Protein AF-A0A819YHS3-F1 (afdb_monomer_lite)

Foldseek 3Di:
DDPDDDDDDPPDPDDAPPVNDDPDFDWDQDDPPQQFIKTWDDPDNVVPDIDIDTDGSDGAPDKDWDPPQPPPDIWIKGWHDDDPPPDHDPDTDIDTGDPCVVVVVPPDLQAWAWDDDPLAIEIAHAALQSHPAKDKFFADDDPQDTDIDIRHHPPGDDDDDDDDDDDRRGGPPHDPVSSPRDWDWDQDQDCLDVDGSPPFPKTKTFHYWYAYSPPRHTDDGDIDMDGDVPDDPWDDFQDSDFQDDPPDTDHRVPHDPVQADDDDADPPGDDDDQFDADPVRDFDADPVRDGTRNGRPPDPDD

Radius of gyration: 29.91 Å; chains: 1; bounding box: 83×36×92 Å

InterPro domains:
  IPR040887 Aldos-2-ulose dehydratase/isomerase (AUDH), Cupin domain [PF18637] (165-244)

Structure (mmCIF, N/CA/C/O backbone):
data_AF-A0A819YHS3-F1
#
_entry.id   AF-A0A819YHS3-F1
#
loop_
_atom_site.group_PDB
_atom_site.id
_atom_site.type_symbol
_atom_site.label_atom_id
_atom_site.label_alt_id
_atom_site.label_comp_id
_atom_site.label_asym_id
_atom_site.label_entity_id
_atom_site.label_seq_id
_atom_site.pdbx_PDB_ins_code
_atom_site.Cartn_x
_atom_site.Cartn_y
_atom_site.Cartn_z
_atom_site.occupancy
_atom_site.B_iso_or_equiv
_atom_site.auth_seq_id
_atom_site.auth_comp_id
_atom_site.auth_asym_id
_atom_site.auth_atom_id
_atom_site.pdbx_PDB_model_num
ATOM 1 N N . MET A 1 1 ? -15.894 -16.383 59.934 1.00 38.06 1 MET A N 1
ATOM 2 C CA . MET A 1 1 ? -16.558 -15.264 59.236 1.00 38.06 1 MET A CA 1
ATOM 3 C C . MET A 1 1 ? -17.030 -15.787 57.895 1.00 38.06 1 MET A C 1
ATOM 5 O O . MET A 1 1 ? -16.205 -16.263 57.129 1.00 38.06 1 MET A O 1
ATOM 9 N N . VAL A 1 2 ? -18.343 -15.828 57.679 1.00 34.22 2 VAL A N 1
ATOM 10 C CA . VAL A 1 2 ? -18.941 -16.282 56.416 1.00 34.22 2 VAL A CA 1
ATOM 11 C C . VAL A 1 2 ? -18.731 -15.165 55.397 1.00 34.22 2 VAL A C 1
ATOM 13 O O . VAL A 1 2 ? -19.184 -14.048 55.626 1.00 34.22 2 VAL A O 1
ATOM 16 N N . ASN A 1 3 ? -17.996 -15.445 54.320 1.00 33.84 3 ASN A N 1
ATOM 17 C CA . ASN A 1 3 ? -17.813 -14.514 53.209 1.00 33.84 3 ASN A CA 1
ATOM 18 C C . ASN A 1 3 ? -19.155 -14.405 52.473 1.00 33.84 3 ASN A C 1
ATOM 20 O O . ASN A 1 3 ? -19.517 -15.286 51.697 1.00 33.84 3 ASN A O 1
ATOM 24 N N . THR A 1 4 ? -19.933 -13.368 52.766 1.00 36.03 4 THR A N 1
ATOM 25 C CA . THR A 1 4 ? -21.151 -13.058 52.017 1.00 36.03 4 THR A CA 1
ATOM 26 C C . THR A 1 4 ? -20.749 -12.360 50.724 1.00 36.03 4 THR A C 1
ATOM 28 O O . THR A 1 4 ? -20.516 -11.154 50.711 1.00 36.03 4 THR A O 1
ATOM 31 N N . SER A 1 5 ? -20.634 -13.112 49.633 1.00 35.94 5 SER A N 1
ATOM 32 C CA . SER A 1 5 ? -20.563 -12.551 48.286 1.00 35.94 5 SER A CA 1
ATOM 33 C C . SER A 1 5 ? -21.899 -11.871 47.962 1.00 35.94 5 SER A C 1
ATOM 35 O O . SER A 1 5 ? -22.944 -12.516 47.895 1.00 35.94 5 SER A O 1
ATOM 37 N N . ALA A 1 6 ? -21.883 -10.547 47.796 1.00 40.88 6 ALA A N 1
ATOM 38 C CA . ALA A 1 6 ? -23.037 -9.794 47.319 1.00 40.88 6 ALA A CA 1
ATOM 39 C C . ALA A 1 6 ? -23.108 -9.890 45.786 1.00 40.88 6 ALA A C 1
ATOM 41 O O . ALA A 1 6 ? -22.139 -9.590 45.088 1.00 40.88 6 ALA A O 1
ATOM 42 N N . ARG A 1 7 ? -24.256 -10.331 45.259 1.00 44.03 7 ARG A N 1
ATOM 43 C CA . ARG A 1 7 ? -24.513 -10.461 43.818 1.00 44.03 7 ARG A CA 1
ATOM 44 C C . ARG A 1 7 ? -25.333 -9.269 43.336 1.00 44.03 7 ARG A C 1
ATOM 46 O O . ARG A 1 7 ? -26.470 -9.094 43.764 1.00 44.03 7 ARG A O 1
ATOM 53 N N . TYR A 1 8 ? -24.791 -8.512 42.388 1.00 44.44 8 TYR A N 1
ATOM 54 C CA . TYR A 1 8 ? -25.516 -7.456 41.682 1.00 44.44 8 TYR A CA 1
ATOM 55 C C . TYR A 1 8 ? -25.788 -7.924 40.250 1.00 44.44 8 TYR A C 1
ATOM 57 O O . TYR A 1 8 ? -24.877 -7.996 39.431 1.00 44.44 8 TYR A O 1
ATOM 65 N N . ILE A 1 9 ? -27.037 -8.300 39.959 1.00 44.41 9 ILE A N 1
ATOM 66 C CA . ILE A 1 9 ? -27.473 -8.627 38.596 1.00 44.41 9 ILE A CA 1
ATOM 67 C C . ILE A 1 9 ? -27.926 -7.321 37.945 1.00 44.41 9 ILE A C 1
ATOM 69 O O . ILE A 1 9 ? -29.009 -6.818 38.235 1.00 44.41 9 ILE A O 1
ATOM 73 N N . LEU A 1 10 ? -27.088 -6.766 37.075 1.00 48.94 10 LEU A N 1
ATOM 74 C CA . LEU A 1 10 ? -27.569 -5.899 36.004 1.00 48.94 10 LEU A CA 1
ATOM 75 C C . LEU A 1 10 ? -28.198 -6.839 34.975 1.00 48.94 10 LEU A C 1
ATOM 77 O O . LEU A 1 10 ? -27.596 -7.854 34.656 1.00 48.94 10 LEU A O 1
ATOM 81 N N . ASP A 1 11 ? -29.422 -6.577 34.537 1.00 37.66 11 ASP A N 1
ATOM 82 C CA . ASP A 1 11 ? -30.151 -7.455 33.619 1.00 37.66 11 ASP A CA 1
ATOM 83 C C . ASP A 1 11 ? -29.335 -7.645 32.319 1.00 37.66 11 ASP A C 1
ATOM 85 O O . ASP A 1 11 ? -29.184 -6.709 31.530 1.00 37.66 11 ASP A O 1
ATOM 89 N N . VAL A 1 12 ? -28.719 -8.820 32.133 1.00 39.94 12 VAL A N 1
ATOM 90 C CA . VAL A 1 12 ? -27.925 -9.156 30.940 1.00 39.94 12 VAL A CA 1
ATOM 91 C C . VAL A 1 12 ? -28.530 -10.389 30.283 1.00 39.94 12 VAL A C 1
ATOM 93 O O . VAL A 1 12 ? -28.589 -11.464 30.876 1.00 39.94 12 VAL A O 1
ATOM 96 N N . TYR A 1 13 ? -28.937 -10.244 29.024 1.00 39.97 13 TYR A N 1
ATOM 97 C CA . TYR A 1 13 ? -29.419 -11.334 28.173 1.00 39.97 13 TYR A CA 1
ATOM 98 C C . TYR A 1 13 ? -28.252 -12.201 27.649 1.00 39.97 13 TYR A C 1
ATOM 100 O O . TYR A 1 13 ? -28.024 -12.290 26.443 1.00 39.97 13 TYR A O 1
ATOM 108 N N . GLY A 1 14 ? -27.501 -12.837 28.552 1.00 44.16 14 GLY A N 1
ATOM 109 C CA . GLY A 1 14 ? -26.462 -13.827 28.245 1.00 44.16 14 GLY A CA 1
ATOM 110 C C . GLY A 1 14 ? -26.208 -14.747 29.441 1.00 44.16 14 GLY A C 1
ATOM 111 O O . GLY A 1 14 ? -26.385 -14.322 30.578 1.00 44.16 14 GLY A O 1
ATOM 112 N N . TYR A 1 15 ? -25.833 -16.008 29.197 1.00 41.59 15 TYR A N 1
ATOM 113 C CA . TYR A 1 15 ? -25.618 -16.999 30.260 1.00 41.59 15 TYR A CA 1
ATOM 114 C C . TYR A 1 15 ? -24.208 -16.866 30.865 1.00 41.59 15 TYR A C 1
ATOM 116 O O . TYR A 1 15 ? -23.238 -17.208 30.186 1.00 41.59 15 TYR A O 1
ATOM 124 N N . PRO A 1 16 ? -24.065 -16.388 32.116 1.00 50.88 16 PRO A N 1
ATOM 125 C CA . PRO A 1 16 ? -22.803 -16.486 32.843 1.00 50.88 16 PRO A CA 1
ATOM 126 C C . PRO A 1 16 ? -22.505 -17.949 33.216 1.00 50.88 16 PRO A C 1
ATOM 128 O O . PRO A 1 16 ? -23.400 -18.797 33.175 1.00 50.88 16 PRO A O 1
ATOM 131 N N . ASN A 1 17 ? -21.260 -18.250 33.605 1.00 55.62 17 ASN A N 1
ATOM 132 C CA . ASN A 1 17 ? -20.942 -19.559 34.181 1.00 55.62 17 ASN A CA 1
ATOM 133 C C . ASN A 1 17 ? -21.681 -19.769 35.521 1.00 55.62 17 ASN A C 1
ATOM 135 O O . ASN A 1 17 ? -22.311 -18.860 36.066 1.00 55.62 17 ASN A O 1
ATOM 139 N N . GLU A 1 18 ? -21.580 -20.977 36.068 1.00 41.50 18 GLU A N 1
ATOM 140 C CA . GLU A 1 18 ? -22.196 -21.371 37.343 1.00 41.50 18 GLU A CA 1
ATOM 141 C C . GLU A 1 18 ? -21.769 -20.519 38.554 1.00 41.50 18 GLU A C 1
ATOM 143 O O . GLU A 1 18 ? -22.490 -20.469 39.550 1.00 41.50 18 GLU A O 1
ATOM 148 N N . ASN A 1 19 ? -20.672 -19.764 38.429 1.00 42.75 19 ASN A N 1
ATOM 149 C CA . ASN A 1 19 ? -20.165 -18.836 39.440 1.00 42.75 19 ASN A CA 1
ATOM 150 C C . ASN A 1 19 ? -20.478 -17.358 39.136 1.00 42.75 19 ASN A C 1
ATOM 152 O O . ASN A 1 19 ? -20.114 -16.482 39.918 1.00 42.75 19 ASN A O 1
ATOM 156 N N . GLY A 1 20 ? -21.161 -17.041 38.030 1.00 42.97 20 GLY A N 1
ATOM 157 C CA . GLY A 1 20 ? -21.429 -15.654 37.641 1.00 42.97 20 GLY A CA 1
ATOM 158 C C . GLY A 1 20 ? -20.212 -14.899 37.087 1.00 42.97 20 GLY A C 1
ATOM 159 O O . GLY A 1 20 ? -20.271 -13.679 36.956 1.00 42.97 20 GLY A O 1
ATOM 160 N N . GLU A 1 21 ? -19.109 -15.588 36.790 1.00 43.12 21 GLU A N 1
ATOM 161 C CA . GLU A 1 21 ? -17.817 -14.981 36.475 1.00 43.12 21 GLU A CA 1
ATOM 162 C C . GLU A 1 21 ? -17.604 -14.796 34.967 1.00 43.12 21 GLU A C 1
ATOM 164 O O . GLU A 1 21 ? -17.722 -15.717 34.157 1.00 43.12 21 GLU A O 1
ATOM 169 N N . GLY A 1 22 ? -17.215 -13.574 34.614 1.00 44.91 22 GLY A N 1
ATOM 170 C CA . GLY A 1 22 ? -16.608 -13.171 33.352 1.00 44.91 22 GLY A CA 1
ATOM 171 C C . GLY A 1 22 ? -15.842 -11.863 33.598 1.00 44.91 22 GLY A C 1
ATOM 172 O O . GLY A 1 22 ? -16.190 -11.132 34.526 1.00 44.91 22 GLY A O 1
ATOM 173 N N . PRO A 1 23 ? -14.800 -11.523 32.824 1.00 39.31 23 PRO A N 1
ATOM 174 C CA . PRO A 1 23 ? -13.903 -10.390 33.116 1.00 39.31 23 PRO A CA 1
ATOM 175 C C . PRO A 1 23 ? -14.530 -8.986 32.892 1.00 39.31 23 PRO A C 1
ATOM 177 O O . PRO A 1 23 ? -13.823 -8.030 32.585 1.00 39.31 23 PRO A O 1
ATOM 180 N N . ALA A 1 24 ? -15.857 -8.843 32.950 1.00 42.56 24 ALA A N 1
ATOM 181 C CA . ALA A 1 24 ? -16.609 -7.960 32.059 1.00 42.56 24 ALA A CA 1
ATOM 182 C C . ALA A 1 24 ? -16.898 -6.530 32.569 1.00 42.56 24 ALA A C 1
ATOM 184 O O . ALA A 1 24 ? -17.394 -6.302 33.672 1.00 42.56 24 ALA A O 1
ATOM 185 N N . HIS A 1 25 ? -16.680 -5.562 31.671 1.00 46.25 25 HIS A N 1
ATOM 186 C CA . HIS A 1 25 ? -17.479 -4.340 31.566 1.00 46.25 25 HIS A CA 1
ATOM 187 C C . HIS A 1 25 ? -18.851 -4.677 30.956 1.00 46.25 25 HIS A C 1
ATOM 189 O O . HIS A 1 25 ? -18.926 -5.553 30.095 1.00 46.25 25 HIS A O 1
ATOM 195 N N . TYR A 1 26 ? -19.914 -3.955 31.327 1.00 55.75 26 TYR A N 1
ATOM 196 C CA . TYR A 1 26 ? -21.269 -4.247 30.843 1.00 55.75 26 TYR A CA 1
ATOM 197 C C . TYR A 1 26 ? -21.846 -3.076 30.042 1.00 55.75 26 TYR A C 1
ATOM 199 O O . TYR A 1 26 ? -21.874 -1.931 30.504 1.00 55.75 26 TYR A O 1
ATOM 207 N N . ILE A 1 27 ? -22.323 -3.378 28.833 1.00 55.34 27 ILE A N 1
ATOM 208 C CA . ILE A 1 27 ? -23.169 -2.487 28.036 1.00 55.34 27 ILE A CA 1
ATOM 209 C C . ILE A 1 27 ? -24.602 -2.993 28.182 1.00 55.34 27 ILE A C 1
ATOM 211 O O . ILE A 1 27 ? -24.862 -4.174 27.958 1.00 55.34 27 ILE A O 1
ATOM 215 N N . VAL A 1 28 ? -25.517 -2.112 28.576 1.00 59.66 28 VAL A N 1
ATOM 216 C CA . VAL A 1 28 ? -26.901 -2.471 28.900 1.00 59.66 28 VAL A CA 1
ATOM 217 C C . VAL A 1 28 ? -27.857 -1.594 28.094 1.00 59.66 28 VAL A C 1
ATOM 219 O O . VAL A 1 28 ? -27.630 -0.388 27.937 1.00 59.66 28 VAL A O 1
ATOM 222 N N . CYS A 1 29 ? -28.930 -2.199 27.585 1.00 59.47 29 CYS A N 1
ATOM 223 C CA . CYS A 1 29 ? -30.041 -1.473 26.973 1.00 59.47 29 CYS A CA 1
ATOM 224 C C . CYS A 1 29 ? -30.789 -0.676 28.051 1.00 59.47 29 CYS A C 1
ATOM 226 O O . CYS A 1 29 ? -31.078 -1.194 29.131 1.00 59.47 29 CYS A O 1
ATOM 228 N N . GLY A 1 30 ? -31.113 0.585 27.775 1.00 53.72 30 GLY A N 1
ATOM 229 C CA . GLY A 1 30 ? -31.942 1.386 28.667 1.00 53.72 30 GLY A CA 1
ATOM 230 C C . GLY A 1 30 ? -33.346 0.781 28.830 1.00 53.72 30 GLY A C 1
ATOM 231 O O . GLY A 1 30 ? -33.906 0.249 27.868 1.00 53.72 30 GLY A O 1
ATOM 232 N N . PRO A 1 31 ? -33.948 0.838 30.033 1.00 50.31 31 PRO A N 1
ATOM 233 C CA . PRO A 1 31 ? -35.347 0.477 30.194 1.00 50.31 31 PRO A CA 1
ATOM 234 C C . PRO A 1 31 ? -36.236 1.526 29.518 1.00 50.31 31 PRO A C 1
ATOM 236 O O . PRO A 1 31 ? -35.962 2.726 29.593 1.00 50.31 31 PRO A O 1
ATOM 239 N N . SER A 1 32 ? -37.336 1.074 28.908 1.00 47.28 32 SER A N 1
ATOM 240 C CA . SER A 1 32 ? -38.399 1.953 28.400 1.00 47.28 32 SER A CA 1
ATOM 241 C C . SER A 1 32 ? -38.788 3.007 29.456 1.00 47.28 32 SER A C 1
ATOM 243 O O . SER A 1 32 ? -38.939 2.649 30.626 1.00 47.28 32 SER A O 1
ATOM 245 N N . PRO A 1 33 ? -38.949 4.293 29.084 1.00 52.81 33 PRO A N 1
ATOM 246 C CA . PRO A 1 33 ? -39.010 4.827 27.717 1.00 52.81 33 PRO A CA 1
ATOM 247 C C . PRO A 1 33 ? -37.642 5.083 27.059 1.00 52.81 33 PRO A C 1
ATOM 249 O O . PRO A 1 33 ? -37.596 5.499 25.901 1.00 52.81 33 PRO A O 1
ATOM 252 N N . ASN A 1 34 ? -36.537 4.834 27.762 1.00 58.84 34 ASN A N 1
ATOM 253 C CA . ASN A 1 34 ? -35.193 5.172 27.307 1.00 58.84 34 ASN A CA 1
ATOM 254 C C . ASN A 1 34 ? -34.677 4.077 26.373 1.00 58.84 34 ASN A C 1
ATOM 256 O O . ASN A 1 34 ? -34.214 3.035 26.821 1.00 58.84 34 ASN A O 1
ATOM 260 N N . LYS A 1 35 ? -34.747 4.320 25.064 1.00 69.25 35 LYS A N 1
ATOM 261 C CA . LYS A 1 35 ? -34.307 3.381 24.015 1.00 69.25 35 LYS A CA 1
ATOM 262 C C . LYS A 1 35 ? -32.777 3.325 23.866 1.00 69.25 35 LYS A C 1
ATOM 264 O O . LYS A 1 35 ? -32.280 2.695 22.948 1.00 69.25 35 LYS A O 1
ATOM 269 N N . ASP A 1 36 ? -32.062 3.980 24.767 1.00 80.56 36 ASP A N 1
ATOM 270 C CA . ASP A 1 36 ? -30.645 4.303 24.687 1.00 80.56 36 ASP A CA 1
ATOM 271 C C . ASP A 1 36 ? -29.726 3.117 24.996 1.00 80.56 36 ASP A C 1
ATOM 273 O O . ASP A 1 36 ? -30.135 2.112 25.586 1.00 80.56 36 ASP A O 1
ATOM 277 N N . VAL A 1 37 ? -28.436 3.292 24.710 1.00 84.25 37 VAL A N 1
ATOM 278 C CA . VAL A 1 37 ? -27.381 2.389 25.182 1.00 84.25 37 VAL A CA 1
ATOM 279 C C . VAL A 1 37 ? -26.590 3.054 26.298 1.00 84.25 37 VAL A C 1
ATOM 281 O O . VAL A 1 37 ? -26.100 4.178 26.144 1.00 84.25 37 VAL A O 1
ATOM 284 N N . TYR A 1 38 ? -26.409 2.336 27.406 1.00 82.94 38 TYR A N 1
ATOM 285 C CA . TYR A 1 38 ? -25.590 2.787 28.523 1.00 82.94 38 TYR A CA 1
ATOM 286 C C . TYR A 1 38 ? -24.402 1.859 28.765 1.00 82.94 38 TYR A C 1
ATOM 288 O O . TYR A 1 38 ? -24.531 0.636 28.804 1.00 82.94 38 TYR A O 1
ATOM 296 N N . PHE A 1 39 ? -23.240 2.466 28.979 1.00 80.81 39 PHE A N 1
ATOM 297 C CA . PHE A 1 39 ? -22.035 1.801 29.450 1.00 80.81 39 PHE A CA 1
ATOM 298 C C . PHE A 1 39 ? -21.946 1.940 30.968 1.00 80.81 39 PHE A C 1
ATOM 300 O O . PHE A 1 39 ? -22.026 3.056 31.490 1.00 80.81 39 PHE A O 1
ATOM 307 N N . TYR A 1 40 ? -21.768 0.820 31.667 1.00 79.38 40 TYR A N 1
ATOM 308 C CA . TYR A 1 40 ? -21.568 0.787 33.110 1.00 79.38 40 TYR A CA 1
ATOM 309 C C . TYR A 1 40 ? -20.153 0.315 33.431 1.00 79.38 40 TYR A C 1
ATOM 311 O O . TYR A 1 40 ? -19.704 -0.732 32.959 1.00 79.38 40 TYR A O 1
ATOM 319 N N . LYS A 1 41 ? -19.461 1.070 34.285 1.00 77.62 41 LYS A N 1
ATOM 320 C CA . LYS A 1 41 ? -18.150 0.699 34.821 1.00 77.62 41 LYS A CA 1
ATOM 321 C C . LYS A 1 41 ? -18.244 0.587 36.331 1.00 77.62 41 LYS A C 1
ATOM 323 O O . LYS A 1 41 ? -18.694 1.523 36.988 1.00 77.62 41 LYS A O 1
ATOM 328 N N . THR A 1 42 ? -17.797 -0.542 36.869 1.00 80.50 42 THR A N 1
ATOM 329 C CA . THR A 1 42 ? -17.625 -0.693 38.314 1.00 80.50 42 THR A CA 1
ATOM 330 C C . THR A 1 42 ? -16.521 0.248 38.792 1.00 80.50 42 THR A C 1
ATOM 332 O O . THR A 1 42 ? -15.397 0.207 38.289 1.00 80.50 42 THR A O 1
ATOM 335 N N . ASN A 1 43 ? -16.853 1.113 39.744 1.00 75.81 43 ASN A N 1
ATOM 336 C CA . ASN A 1 43 ? -15.879 1.928 40.464 1.00 75.81 43 ASN A CA 1
ATOM 337 C C . ASN A 1 43 ? -15.457 1.227 41.756 1.00 75.81 43 ASN A C 1
ATOM 339 O O . ASN A 1 43 ? -14.288 1.271 42.120 1.00 75.81 43 ASN A O 1
ATOM 343 N N . ASP A 1 44 ? -16.405 0.558 42.413 1.00 74.31 44 ASP A N 1
ATOM 344 C CA . ASP A 1 44 ? -16.176 -0.223 43.620 1.00 74.31 44 ASP A CA 1
ATOM 345 C C . ASP A 1 44 ? -17.141 -1.409 43.646 1.00 74.31 44 ASP A C 1
ATOM 347 O O . ASP A 1 44 ? -18.340 -1.256 43.886 1.00 74.31 44 ASP A O 1
ATOM 351 N N . LEU A 1 45 ? -16.608 -2.602 43.392 1.00 74.31 45 LEU A N 1
ATOM 352 C CA . LEU A 1 45 ? -17.411 -3.819 43.344 1.00 74.31 45 LEU A CA 1
ATOM 353 C C . LEU A 1 45 ? -17.883 -4.250 44.739 1.00 74.31 45 LEU A C 1
ATOM 355 O O . LEU A 1 45 ? -18.952 -4.840 44.864 1.00 74.31 45 LEU A O 1
ATOM 359 N N . THR A 1 46 ? -17.111 -3.936 45.784 1.00 76.06 46 THR A N 1
ATOM 360 C CA . THR A 1 46 ? -17.415 -4.342 47.164 1.00 76.06 46 THR A CA 1
ATOM 361 C C . THR A 1 46 ? -18.632 -3.609 47.718 1.00 76.06 46 THR A C 1
ATOM 363 O O . THR A 1 46 ? -19.421 -4.198 48.452 1.00 76.06 46 THR A O 1
ATOM 366 N N . HIS A 1 47 ? -18.830 -2.360 47.291 1.00 78.50 47 HIS A N 1
ATOM 367 C CA . HIS A 1 47 ? -19.976 -1.531 47.670 1.00 78.50 47 HIS A CA 1
ATOM 368 C C . HIS A 1 47 ? -21.038 -1.411 46.561 1.00 78.50 47 HIS A C 1
ATOM 370 O O . HIS A 1 47 ? -22.006 -0.668 46.718 1.00 78.50 47 HIS A O 1
ATOM 376 N N . GLY A 1 48 ? -20.868 -2.108 45.430 1.00 77.81 48 GLY A N 1
ATOM 377 C CA . GLY A 1 48 ? -21.804 -2.060 44.303 1.00 77.81 48 GLY A CA 1
ATOM 378 C C . GLY A 1 48 ? -21.901 -0.684 43.628 1.00 77.81 48 GLY A C 1
ATOM 379 O O . GLY A 1 48 ? -22.966 -0.317 43.130 1.00 77.81 48 GLY A O 1
ATOM 380 N N . LEU A 1 49 ? -20.819 0.102 43.619 1.00 76.88 49 LEU A N 1
ATOM 381 C CA . LEU A 1 49 ? -20.791 1.427 42.999 1.00 76.88 49 LEU A CA 1
ATOM 382 C C . LEU A 1 49 ? -20.415 1.335 41.521 1.00 76.88 49 LEU A C 1
ATOM 384 O O . LEU A 1 49 ? -19.309 0.919 41.162 1.00 76.88 49 LEU A O 1
ATOM 388 N N . PHE A 1 50 ? -21.310 1.824 40.666 1.00 82.44 50 PHE A N 1
ATOM 389 C CA . PHE A 1 50 ? -21.115 1.892 39.222 1.00 82.44 50 PHE A CA 1
ATOM 390 C C . PHE A 1 50 ? -21.230 3.329 38.726 1.00 82.44 50 PHE A C 1
ATOM 392 O O . PHE A 1 50 ? -22.154 4.057 39.085 1.00 82.44 50 PHE A O 1
ATOM 399 N N . ALA A 1 51 ? -20.320 3.716 37.839 1.00 78.69 51 ALA A N 1
ATOM 400 C CA . ALA A 1 51 ? -20.512 4.872 36.981 1.00 78.69 51 ALA A CA 1
ATOM 401 C C . ALA A 1 51 ? -21.236 4.448 35.697 1.00 78.69 51 ALA A C 1
ATOM 403 O O . ALA A 1 51 ? -21.046 3.337 35.197 1.00 78.69 51 ALA A O 1
ATOM 404 N N . LYS A 1 52 ? -22.075 5.344 35.175 1.00 81.75 52 LYS A N 1
ATOM 405 C CA . LYS A 1 52 ? -22.942 5.116 34.017 1.00 81.75 52 LYS A CA 1
ATOM 406 C C . LYS A 1 52 ? -22.755 6.247 33.013 1.00 81.75 52 LYS A C 1
ATOM 408 O O . LYS A 1 52 ? -22.868 7.414 33.381 1.00 81.75 52 LYS A O 1
ATOM 413 N N . TRP A 1 53 ? -22.562 5.902 31.744 1.00 81.62 53 TRP A N 1
ATOM 414 C CA . TRP A 1 53 ? -22.502 6.853 30.633 1.00 81.62 53 TRP A CA 1
ATOM 415 C C . TRP A 1 53 ? -23.480 6.445 29.546 1.00 81.62 53 TRP A C 1
ATOM 417 O O . TRP A 1 53 ? -23.584 5.265 29.219 1.00 81.62 53 TRP A O 1
ATOM 427 N N . LYS A 1 54 ? -24.189 7.415 28.970 1.00 83.31 54 LYS A N 1
ATOM 428 C CA . LYS A 1 54 ? -24.948 7.197 27.738 1.00 83.31 54 LYS A CA 1
ATOM 429 C C . LYS A 1 54 ? -23.965 7.160 26.569 1.00 83.31 54 LYS A C 1
ATOM 431 O O . LYS A 1 54 ? -23.162 8.080 26.439 1.00 83.31 54 LYS A O 1
ATOM 436 N N . VAL A 1 55 ? -24.002 6.102 25.764 1.00 83.44 55 VAL A N 1
ATOM 437 C CA . VAL A 1 55 ? -23.066 5.895 24.640 1.00 83.44 55 VAL A CA 1
ATOM 438 C C . VAL A 1 55 ? -23.755 5.822 23.279 1.00 83.44 55 VAL A C 1
ATOM 440 O O . VAL A 1 55 ? -23.075 5.847 22.259 1.00 83.44 55 VAL A O 1
ATOM 443 N N . SER A 1 56 ? -25.088 5.760 23.251 1.00 84.50 56 SER A N 1
ATOM 444 C CA . SER A 1 56 ? -25.887 5.937 22.038 1.00 84.50 56 SER A CA 1
ATOM 445 C C . SER A 1 56 ? -27.299 6.419 22.382 1.00 84.50 56 SER A C 1
ATOM 447 O O . SER A 1 56 ? -27.844 6.039 23.423 1.00 84.50 56 SER A O 1
ATOM 449 N N . ASP A 1 57 ? -27.869 7.249 21.507 1.00 84.19 57 ASP A N 1
ATOM 450 C CA . ASP A 1 57 ? -29.282 7.658 21.502 1.00 84.19 57 ASP A CA 1
ATOM 451 C C . ASP A 1 57 ? -30.168 6.704 20.668 1.00 84.19 57 ASP A C 1
ATOM 453 O O . ASP A 1 57 ? -31.393 6.835 20.662 1.00 84.19 57 ASP A O 1
ATOM 457 N N . ASP A 1 58 ? -29.567 5.748 19.950 1.00 80.19 58 ASP A N 1
ATOM 458 C CA . ASP A 1 58 ? -30.299 4.840 19.069 1.00 80.19 58 ASP A CA 1
ATOM 459 C C . ASP A 1 58 ? -30.974 3.703 19.831 1.00 80.19 58 ASP A C 1
ATOM 461 O O . ASP A 1 58 ? -30.424 3.148 20.783 1.00 80.19 58 ASP A O 1
ATOM 465 N N . ALA A 1 59 ? -32.133 3.284 19.314 1.00 79.19 59 ALA A N 1
ATOM 466 C CA . ALA A 1 59 ? -32.898 2.177 19.863 1.00 79.19 59 ALA A CA 1
ATOM 467 C C . ALA A 1 59 ? -32.111 0.858 19.866 1.00 79.19 59 ALA A C 1
ATOM 469 O O . ALA A 1 59 ? -31.765 0.332 18.807 1.00 79.19 59 ALA A O 1
ATOM 470 N N . ALA A 1 60 ? -31.921 0.273 21.051 1.00 84.25 60 ALA A N 1
ATOM 471 C CA . ALA A 1 60 ? -31.243 -1.009 21.218 1.00 84.25 60 ALA A CA 1
ATOM 472 C C . ALA A 1 60 ? -32.118 -2.045 21.945 1.00 84.25 60 ALA A C 1
ATOM 474 O O . ALA A 1 60 ? -32.409 -1.930 23.131 1.00 84.25 60 ALA A O 1
ATOM 475 N N . ALA A 1 61 ? -32.522 -3.093 21.225 1.00 81.62 61 ALA A N 1
ATOM 476 C CA . ALA A 1 61 ? -33.144 -4.295 21.784 1.00 81.62 61 ALA A CA 1
ATOM 477 C C . ALA A 1 61 ? -32.112 -5.315 22.257 1.00 81.62 61 ALA A C 1
ATOM 479 O O . ALA A 1 61 ? -32.287 -5.990 23.266 1.00 81.62 61 ALA A O 1
ATO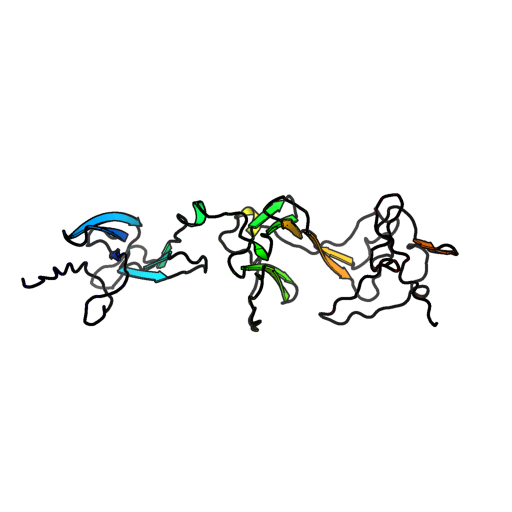M 480 N N . ARG A 1 62 ? -31.066 -5.474 21.446 1.00 80.81 62 ARG A N 1
ATOM 481 C CA . ARG A 1 62 ? -29.948 -6.380 21.669 1.00 80.81 62 ARG A CA 1
ATOM 482 C C . ARG A 1 62 ? -28.674 -5.666 21.278 1.00 80.81 62 ARG A C 1
ATOM 484 O O . ARG A 1 62 ? -28.685 -4.825 20.376 1.00 80.81 62 ARG A O 1
ATOM 491 N N . ILE A 1 63 ? -27.602 -6.046 21.954 1.00 83.50 63 ILE A N 1
ATOM 492 C CA . ILE A 1 63 ? -26.264 -5.522 21.740 1.00 83.50 63 ILE A CA 1
ATOM 493 C C . ILE A 1 63 ? -25.349 -6.712 21.478 1.00 83.50 63 ILE A C 1
ATOM 495 O O . ILE A 1 63 ? -25.376 -7.688 22.224 1.00 83.50 63 ILE A O 1
ATOM 499 N N . ALA A 1 64 ? -24.557 -6.631 20.416 1.00 83.94 64 ALA A N 1
ATOM 500 C CA . ALA A 1 64 ? -23.443 -7.533 20.167 1.00 83.94 64 ALA A CA 1
ATOM 501 C C . ALA A 1 64 ? -22.142 -6.755 20.360 1.00 83.94 64 ALA A C 1
ATOM 503 O O . ALA A 1 64 ? -22.033 -5.616 19.912 1.00 83.94 64 ALA A O 1
ATOM 504 N N . ILE A 1 65 ? -21.164 -7.356 21.029 1.00 84.62 65 ILE A N 1
ATOM 505 C CA . ILE A 1 65 ? -19.856 -6.747 21.272 1.00 84.62 65 ILE A CA 1
ATOM 506 C C . ILE A 1 65 ? -18.818 -7.614 20.574 1.00 84.62 65 ILE A C 1
ATOM 508 O O . ILE A 1 65 ? -18.759 -8.818 20.818 1.00 84.62 65 ILE A O 1
ATOM 512 N N . ALA A 1 66 ? -18.023 -7.004 19.703 1.00 78.75 66 ALA A N 1
ATOM 513 C CA . ALA A 1 66 ? -16.948 -7.665 18.980 1.00 78.75 66 ALA A CA 1
ATOM 514 C C . ALA A 1 66 ? -15.939 -6.628 18.475 1.00 78.75 66 ALA A C 1
ATOM 516 O O . ALA A 1 66 ? -16.200 -5.423 18.473 1.00 78.75 66 ALA A O 1
ATOM 517 N N . ASP A 1 67 ? -14.792 -7.111 18.022 1.00 76.62 67 ASP A N 1
ATOM 518 C CA . ASP A 1 67 ? -13.901 -6.343 17.161 1.00 76.62 67 ASP A CA 1
ATOM 519 C C . ASP A 1 67 ? -14.411 -6.465 15.713 1.00 76.62 67 ASP A C 1
ATOM 521 O O . ASP A 1 67 ? -14.144 -7.452 15.027 1.00 76.62 67 ASP A O 1
ATOM 525 N N . PHE A 1 68 ? -15.261 -5.521 15.296 1.00 78.69 68 PHE A N 1
ATOM 526 C CA . PHE A 1 68 ? -15.949 -5.568 13.999 1.00 78.69 68 PHE A CA 1
ATOM 527 C C . PHE A 1 68 ? -15.076 -5.104 12.824 1.00 78.69 68 PHE A C 1
ATOM 529 O O . PHE A 1 68 ? -15.442 -5.355 11.676 1.00 78.69 68 PHE A O 1
ATOM 536 N N . ASP A 1 69 ? -13.960 -4.420 13.081 1.00 73.44 69 ASP A N 1
ATOM 537 C CA . ASP A 1 69 ? -13.055 -3.882 12.058 1.00 73.44 69 ASP A CA 1
ATOM 538 C C . ASP A 1 69 ? -11.581 -4.273 12.244 1.00 73.44 69 ASP A C 1
ATOM 540 O O . ASP A 1 69 ? -10.709 -3.740 11.555 1.00 73.44 69 ASP A O 1
ATOM 544 N N . TYR A 1 70 ? -11.322 -5.275 13.089 1.00 64.69 70 TYR A N 1
ATOM 545 C CA . TYR A 1 70 ? -10.016 -5.896 13.325 1.00 64.69 70 TYR A CA 1
ATOM 546 C C . TYR A 1 70 ? -8.953 -4.923 13.856 1.00 64.69 70 TYR A C 1
ATOM 548 O O . TYR A 1 70 ? -7.755 -5.078 13.588 1.00 64.69 70 TYR A O 1
ATOM 556 N N . ASP A 1 71 ? -9.376 -3.906 14.608 1.00 63.72 71 ASP A N 1
ATOM 557 C CA . ASP A 1 71 ? -8.485 -2.907 15.200 1.00 63.72 71 ASP A CA 1
ATOM 558 C C . ASP A 1 71 ? -8.023 -3.281 16.624 1.00 63.72 71 ASP A C 1
ATOM 560 O O . ASP A 1 71 ? -7.273 -2.533 17.256 1.00 63.72 71 ASP A O 1
ATOM 564 N N . ASN A 1 72 ? -8.384 -4.480 17.101 1.00 64.12 72 ASN A N 1
ATOM 565 C CA . ASN A 1 72 ? -8.201 -4.983 18.464 1.00 64.12 72 ASN A CA 1
ATOM 566 C C . ASN A 1 72 ? -8.908 -4.138 19.541 1.00 64.12 72 ASN A C 1
ATOM 568 O O . ASN A 1 72 ? -8.550 -4.220 20.722 1.00 64.12 72 ASN A O 1
ATOM 572 N N . VAL A 1 73 ? -9.909 -3.336 19.175 1.00 74.00 73 VAL A N 1
ATOM 573 C CA . VAL A 1 73 ? -10.716 -2.543 20.102 1.00 74.00 73 VAL A CA 1
ATOM 574 C C . VAL A 1 73 ? -12.166 -3.010 20.024 1.00 74.00 73 VAL A C 1
ATOM 576 O O . VAL A 1 73 ? -12.792 -3.058 18.971 1.00 74.00 73 VAL A O 1
ATOM 579 N N . LEU A 1 74 ? -12.744 -3.344 21.181 1.00 79.94 74 LEU A N 1
ATOM 580 C CA . LEU A 1 74 ? -14.142 -3.764 21.227 1.00 79.94 74 LEU A CA 1
ATOM 581 C C . LEU A 1 74 ? -15.054 -2.604 20.819 1.00 79.94 74 LEU A C 1
ATOM 583 O O . LEU A 1 74 ? -15.074 -1.545 21.457 1.00 79.94 74 LEU A O 1
ATOM 587 N N . SER A 1 75 ? -15.830 -2.868 19.777 1.00 84.56 75 SER A N 1
ATOM 588 C CA . SER A 1 75 ? -16.930 -2.058 19.276 1.00 84.56 75 SER A CA 1
ATOM 589 C C . SER A 1 75 ? -18.255 -2.732 19.649 1.00 84.56 75 SER A C 1
ATOM 591 O O . SER A 1 75 ? -18.280 -3.882 20.100 1.00 84.56 75 SER A O 1
ATOM 593 N N . PHE A 1 76 ? -19.376 -2.028 19.493 1.00 88.88 76 PHE A N 1
ATOM 594 C CA . PHE A 1 76 ? -20.690 -2.621 19.750 1.00 88.88 76 PHE A CA 1
ATOM 595 C C . PHE A 1 76 ? -21.647 -2.391 18.588 1.00 88.88 76 PHE A C 1
ATOM 597 O O . PHE A 1 76 ? -21.618 -1.351 17.941 1.00 88.88 76 PHE A O 1
ATOM 604 N N . ALA A 1 77 ? -22.505 -3.369 18.330 1.00 87.00 77 ALA A N 1
ATOM 605 C CA . ALA A 1 77 ? -23.576 -3.295 17.354 1.00 87.00 77 ALA A CA 1
ATOM 606 C C . ALA A 1 77 ? -24.923 -3.424 18.059 1.00 87.00 77 ALA A C 1
ATOM 608 O O . ALA A 1 77 ? -25.041 -4.153 19.045 1.00 87.00 77 ALA A O 1
ATOM 609 N N . THR A 1 78 ? -25.939 -2.737 17.555 1.00 87.56 78 THR A N 1
ATOM 610 C CA . THR A 1 78 ? -27.296 -2.776 18.097 1.00 87.56 78 THR A CA 1
ATOM 611 C C . THR A 1 78 ? -28.302 -3.129 17.015 1.00 87.56 78 THR A C 1
ATOM 613 O O . THR A 1 78 ? -28.071 -2.920 15.825 1.00 87.56 78 THR A O 1
ATOM 616 N N . ILE A 1 79 ? -29.444 -3.656 17.441 1.00 83.56 79 ILE A N 1
ATOM 617 C CA . ILE A 1 79 ? -30.636 -3.786 16.604 1.00 83.56 79 ILE A CA 1
ATOM 618 C C . ILE A 1 79 ? -31.817 -3.138 17.313 1.00 83.56 79 ILE A C 1
ATOM 620 O O . ILE A 1 79 ? -32.035 -3.365 18.504 1.00 83.56 79 ILE A O 1
ATOM 624 N N . SER A 1 80 ? -32.594 -2.348 16.579 1.00 83.81 80 SER A N 1
ATOM 625 C CA . SER A 1 80 ? -33.824 -1.735 17.077 1.00 83.81 80 SER A CA 1
ATOM 626 C C . SER A 1 80 ? -34.869 -2.780 17.482 1.00 83.81 80 SER A C 1
ATOM 628 O O . SER A 1 80 ? -35.071 -3.778 16.792 1.00 83.81 80 SER A O 1
ATOM 630 N N . TYR A 1 81 ? -35.618 -2.518 18.556 1.00 81.94 81 TYR A N 1
ATOM 631 C CA . TYR A 1 81 ? -36.753 -3.365 18.933 1.00 81.94 81 TYR A CA 1
ATOM 632 C C . TYR A 1 81 ? -37.973 -3.045 18.061 1.00 81.94 81 TYR A C 1
ATOM 634 O O . TYR A 1 81 ? -38.471 -1.918 18.078 1.00 81.94 81 TYR A O 1
ATOM 642 N N . SER A 1 82 ? -38.463 -4.011 17.284 1.00 83.62 82 SER A N 1
ATOM 643 C CA . SER A 1 82 ? -39.681 -3.835 16.488 1.00 83.62 82 SER A CA 1
ATOM 644 C C . SER A 1 82 ? -40.420 -5.159 16.313 1.00 83.62 82 SER A C 1
ATOM 646 O O . SER A 1 82 ? -40.115 -5.952 15.427 1.00 83.62 82 SER A O 1
ATOM 648 N N . VAL A 1 83 ? -41.388 -5.404 17.193 1.00 81.69 83 VAL A N 1
ATOM 649 C CA . VAL A 1 83 ? -42.221 -6.605 17.232 1.00 81.69 83 VAL A CA 1
ATOM 650 C C . VAL A 1 83 ? -43.688 -6.212 17.001 1.00 81.69 83 VAL A C 1
ATOM 652 O O . VAL A 1 83 ? -44.282 -5.507 17.828 1.00 81.69 83 VAL A O 1
ATOM 655 N N . PRO A 1 84 ? -44.300 -6.652 15.884 1.00 81.94 84 PRO A N 1
ATOM 656 C CA . PRO A 1 84 ? -45.731 -6.510 15.631 1.00 81.94 84 PRO A CA 1
ATOM 657 C C . PRO A 1 84 ? -46.604 -6.909 16.824 1.00 81.94 84 PRO A C 1
ATOM 659 O O . PRO A 1 84 ? -46.423 -7.980 17.388 1.00 81.94 84 PRO A O 1
ATOM 662 N N . GLY A 1 85 ? -47.572 -6.063 17.187 1.00 79.88 85 GLY A N 1
ATOM 663 C CA . GLY A 1 85 ? -48.521 -6.359 18.267 1.00 79.88 85 GLY A CA 1
ATOM 664 C C . GLY A 1 85 ? -48.001 -6.101 19.684 1.00 79.88 85 GLY A C 1
ATOM 665 O O . GLY A 1 85 ? -48.767 -6.261 20.626 1.00 79.88 85 GLY A O 1
ATOM 666 N N . TYR A 1 86 ? -46.748 -5.663 19.844 1.00 81.00 86 TYR A N 1
ATOM 667 C CA . TYR A 1 86 ? -46.193 -5.296 21.148 1.00 81.00 86 TYR A CA 1
ATOM 668 C C . TYR A 1 86 ? -45.588 -3.887 21.133 1.00 81.00 86 TYR A C 1
ATOM 670 O O . TYR A 1 86 ? -46.165 -2.955 21.684 1.00 81.00 86 TYR A O 1
ATOM 678 N N . TYR A 1 87 ? -44.471 -3.692 20.431 1.00 79.25 87 TYR A N 1
ATOM 679 C CA . TYR A 1 87 ? -43.855 -2.379 20.244 1.00 79.25 87 TYR A CA 1
ATOM 680 C C . TYR A 1 87 ? -43.145 -2.334 18.897 1.00 79.25 87 TYR A C 1
ATOM 682 O O . TYR A 1 87 ? -42.394 -3.248 18.563 1.00 79.25 87 TYR A O 1
ATOM 690 N N . ARG A 1 88 ? -43.324 -1.250 18.140 1.00 80.81 88 ARG A N 1
ATOM 691 C CA . ARG A 1 88 ? -42.644 -1.039 16.858 1.00 80.81 88 ARG A CA 1
ATOM 692 C C . ARG A 1 88 ? -41.788 0.218 16.921 1.00 80.81 88 ARG A C 1
ATOM 694 O O . ARG A 1 88 ? -42.312 1.308 17.139 1.00 80.81 88 ARG A O 1
ATOM 701 N N . SER A 1 89 ? -40.482 0.075 16.693 1.00 82.31 89 SER A N 1
ATOM 702 C CA . SER A 1 89 ? -39.645 1.231 16.363 1.00 82.31 89 SER A CA 1
ATOM 703 C C . SER A 1 89 ? -40.134 1.843 15.050 1.00 82.31 89 SER A C 1
ATOM 705 O O . SER A 1 89 ? -40.455 1.104 14.119 1.00 82.31 89 SER A O 1
ATOM 707 N N . ALA A 1 90 ? -40.187 3.176 14.977 1.00 83.00 90 ALA A N 1
ATOM 708 C CA . ALA A 1 90 ? -40.642 3.887 13.783 1.00 83.00 90 ALA A CA 1
ATOM 709 C C . ALA A 1 90 ? -39.756 3.577 12.564 1.00 83.00 90 ALA A C 1
ATOM 711 O O . ALA A 1 90 ? -40.275 3.349 11.479 1.00 83.00 90 ALA A O 1
ATOM 712 N N . ASN A 1 91 ? -38.439 3.489 12.783 1.00 85.44 91 ASN A N 1
ATOM 713 C CA . ASN A 1 91 ? -37.432 3.169 11.775 1.00 85.44 91 ASN A CA 1
ATOM 714 C C . ASN A 1 91 ? -36.495 2.090 12.345 1.00 85.44 91 ASN A C 1
ATOM 716 O O . ASN A 1 91 ? -35.518 2.432 13.010 1.00 85.44 91 ASN A O 1
ATOM 720 N N . PRO A 1 92 ? -36.808 0.790 12.202 1.00 84.56 92 PRO A N 1
ATOM 721 C CA . PRO A 1 92 ? -35.959 -0.265 12.741 1.00 84.56 92 PRO A CA 1
ATOM 722 C C . PRO A 1 92 ? -34.642 -0.365 11.961 1.00 84.56 92 PRO A C 1
ATOM 724 O O . PRO A 1 92 ? -34.649 -0.611 10.758 1.00 84.56 92 PRO A O 1
ATOM 727 N N . THR A 1 93 ? -33.519 -0.212 12.659 1.00 89.25 93 THR A N 1
ATOM 728 C CA . THR A 1 93 ? -32.166 -0.280 12.087 1.00 89.25 93 THR A CA 1
ATOM 729 C C . THR A 1 93 ? -31.291 -1.317 12.792 1.00 89.25 93 THR A C 1
ATOM 731 O O . THR A 1 93 ? -31.580 -1.741 13.918 1.00 89.25 93 THR A O 1
ATOM 734 N N . ILE A 1 94 ? -30.207 -1.706 12.116 1.00 87.44 94 ILE A N 1
ATOM 735 C CA . ILE A 1 94 ? -29.036 -2.359 12.707 1.00 87.44 94 ILE A CA 1
ATOM 736 C C . ILE A 1 94 ? -27.887 -1.362 12.590 1.00 87.44 94 ILE A C 1
ATOM 738 O O . ILE A 1 94 ? -27.592 -0.911 11.485 1.00 87.44 94 ILE A O 1
ATOM 742 N N . ASN A 1 95 ? -27.255 -1.027 13.711 1.00 86.44 95 ASN A N 1
ATOM 743 C CA . ASN A 1 95 ? -26.198 -0.020 13.775 1.00 86.44 95 ASN A CA 1
ATOM 744 C C . ASN A 1 95 ? -24.917 -0.640 14.341 1.00 86.44 95 ASN A C 1
ATOM 746 O O . ASN A 1 95 ? -24.988 -1.501 15.215 1.00 86.44 95 ASN A O 1
ATOM 750 N N . VAL A 1 96 ? -23.750 -0.184 13.881 1.00 86.06 96 VAL A N 1
ATOM 751 C CA . VAL A 1 96 ? -22.441 -0.519 14.465 1.00 86.06 96 VAL A CA 1
ATOM 752 C C . VAL A 1 96 ? -21.781 0.770 14.942 1.00 86.06 96 VAL A C 1
ATOM 754 O O . VAL A 1 96 ? -21.674 1.739 14.194 1.00 86.06 96 VAL A O 1
ATOM 757 N N . PHE A 1 97 ? -21.338 0.778 16.195 1.00 84.25 97 PHE A N 1
ATOM 758 C CA . PHE A 1 97 ? -20.690 1.900 16.859 1.00 84.25 97 PHE A CA 1
ATOM 759 C C . PHE A 1 97 ? -19.233 1.540 17.120 1.00 84.25 97 PHE A C 1
ATOM 761 O O . PHE A 1 97 ? -18.905 0.784 18.041 1.00 84.25 97 PHE A O 1
ATOM 768 N N . TYR A 1 98 ? -18.354 2.087 16.287 1.00 80.38 98 TYR A N 1
ATOM 769 C CA . TYR A 1 98 ? -16.925 1.832 16.388 1.00 80.38 98 TYR A CA 1
ATOM 770 C C . TYR A 1 98 ? -16.298 2.593 17.554 1.00 80.38 98 TYR A C 1
ATOM 772 O O . TYR A 1 98 ? -16.448 3.815 17.678 1.00 80.38 98 TYR A O 1
ATOM 780 N N . ASN A 1 99 ? -15.536 1.891 18.390 1.00 79.06 99 ASN A N 1
ATOM 781 C CA . ASN A 1 99 ? -14.829 2.504 19.507 1.00 79.06 99 ASN A CA 1
ATOM 782 C C . ASN A 1 99 ? -13.544 3.208 19.042 1.00 79.06 99 ASN A C 1
ATOM 784 O O . ASN A 1 99 ? -12.428 2.709 19.154 1.00 79.06 99 ASN A O 1
ATOM 788 N N . ARG A 1 100 ? -13.699 4.441 18.555 1.00 68.81 100 ARG A N 1
ATOM 789 C CA . ARG A 1 100 ? -12.583 5.261 18.054 1.00 68.81 100 ARG A CA 1
ATOM 790 C C . ARG A 1 100 ? -11.795 5.991 19.154 1.00 68.81 100 ARG A C 1
ATOM 792 O O . ARG A 1 100 ? -10.824 6.686 18.853 1.00 68.81 100 ARG A O 1
ATOM 799 N N . LEU A 1 101 ? -12.176 5.858 20.429 1.00 58.88 101 LEU A N 1
ATOM 800 C CA . LEU A 1 101 ? -11.509 6.556 21.540 1.00 58.88 101 LEU A CA 1
ATOM 801 C C . LEU A 1 101 ? -10.097 6.010 21.809 1.00 58.88 101 LEU A C 1
ATOM 803 O O . LEU A 1 101 ? -9.215 6.778 22.197 1.00 58.88 101 LEU A O 1
ATOM 807 N N . ALA A 1 102 ? -9.859 4.723 21.538 1.00 49.59 102 ALA A N 1
ATOM 808 C CA . ALA A 1 102 ? -8.524 4.124 21.579 1.00 49.59 102 ALA A CA 1
ATOM 809 C C . ALA A 1 102 ? -7.665 4.544 20.370 1.00 49.59 102 ALA A C 1
ATOM 811 O O . ALA A 1 102 ? -6.491 4.879 20.537 1.00 49.59 102 ALA A O 1
ATOM 812 N N . GLN A 1 103 ? -8.264 4.642 19.175 1.00 46.47 103 GLN A N 1
ATOM 813 C CA . GLN A 1 103 ? -7.561 5.066 17.956 1.00 46.47 103 GLN A CA 1
ATOM 814 C C . GLN A 1 103 ? -7.020 6.501 18.038 1.00 46.47 103 GLN A C 1
ATOM 816 O O . GLN A 1 103 ? -5.965 6.807 17.482 1.00 46.47 103 GLN A O 1
ATOM 821 N N . ARG A 1 104 ? -7.688 7.384 18.791 1.00 43.41 104 ARG A N 1
ATOM 822 C CA . ARG A 1 104 ? -7.233 8.768 19.003 1.00 43.41 104 ARG A CA 1
ATOM 823 C C . ARG A 1 104 ? -5.952 8.880 19.843 1.00 43.41 104 ARG A C 1
ATOM 825 O O . ARG A 1 104 ? -5.308 9.922 19.796 1.00 43.41 104 ARG A O 1
ATOM 832 N N . LYS A 1 105 ? -5.578 7.836 20.597 1.00 39.53 105 LYS A N 1
ATOM 833 C CA . LYS A 1 105 ? -4.371 7.805 21.447 1.00 39.53 105 LYS A CA 1
ATOM 834 C C . LYS A 1 105 ? -3.215 6.966 20.886 1.00 39.53 105 LYS A C 1
ATOM 836 O O . LYS A 1 105 ? -2.136 7.012 21.469 1.00 39.53 105 LYS A O 1
ATOM 841 N N . LEU A 1 106 ? -3.402 6.220 19.791 1.00 42.62 106 LEU A N 1
ATOM 842 C CA . LEU A 1 106 ? -2.445 5.185 19.364 1.00 42.62 106 LEU A CA 1
ATOM 843 C C . LEU A 1 106 ? -2.083 5.176 17.870 1.00 42.62 106 LEU A C 1
ATOM 845 O O . LEU A 1 106 ? -1.542 4.182 17.400 1.00 42.62 106 LEU A O 1
ATOM 849 N N . ARG A 1 107 ? -2.228 6.287 17.133 1.00 50.12 107 ARG A N 1
ATOM 850 C CA . ARG A 1 107 ? -1.456 6.460 15.882 1.00 50.12 107 ARG A CA 1
ATOM 851 C C . ARG A 1 107 ? 0.009 6.731 16.217 1.00 50.12 107 ARG A C 1
ATOM 853 O O . ARG A 1 107 ? 0.500 7.849 16.139 1.00 50.12 107 ARG A O 1
ATOM 860 N N . THR A 1 108 ? 0.671 5.695 16.707 1.00 56.66 108 THR A N 1
ATOM 861 C CA . THR A 1 108 ? 2.104 5.687 16.977 1.00 56.66 108 THR A CA 1
ATOM 862 C C . THR A 1 108 ? 2.852 5.418 15.671 1.00 56.66 108 THR A C 1
ATOM 864 O O . THR A 1 108 ? 2.286 4.862 14.730 1.00 56.66 108 THR A O 1
ATOM 867 N N . ASN A 1 109 ? 4.148 5.726 15.622 1.00 59.44 109 ASN A N 1
ATOM 868 C CA . ASN A 1 109 ? 5.058 5.351 14.526 1.00 59.44 109 ASN A CA 1
ATOM 869 C C . ASN A 1 109 ? 5.274 3.820 14.430 1.00 59.44 109 ASN A C 1
ATOM 871 O O . ASN A 1 109 ? 6.329 3.369 13.998 1.00 59.44 109 ASN A O 1
ATOM 875 N N . LYS A 1 110 ? 4.325 3.015 14.927 1.00 69.25 110 LYS A N 1
ATOM 876 C CA . LYS A 1 110 ? 4.355 1.552 14.988 1.00 69.25 110 LYS A CA 1
ATOM 877 C C . LYS A 1 110 ? 3.324 0.902 14.065 1.00 69.25 110 LYS A C 1
ATOM 879 O O . LYS A 1 110 ? 3.257 -0.325 14.046 1.00 69.25 110 LYS A O 1
ATOM 884 N N . GLU A 1 111 ? 2.543 1.687 13.320 1.00 82.00 111 GLU A N 1
ATOM 885 C CA . GLU A 1 111 ? 1.505 1.202 12.402 1.00 82.00 111 GLU A CA 1
ATOM 886 C C . GLU A 1 111 ? 1.670 1.748 10.979 1.00 82.00 111 GLU A C 1
ATOM 888 O O . GLU A 1 111 ? 2.202 2.845 10.802 1.00 82.00 111 GLU A O 1
ATOM 893 N N . ILE A 1 112 ? 1.209 0.995 9.971 1.00 86.44 112 ILE A N 1
ATOM 894 C CA . ILE A 1 112 ? 1.138 1.462 8.579 1.00 86.44 112 ILE A CA 1
ATOM 895 C C . ILE A 1 112 ? 0.098 2.584 8.483 1.00 86.44 112 ILE A C 1
ATOM 897 O O . ILE A 1 112 ? -1.075 2.390 8.806 1.00 86.44 112 ILE A O 1
ATOM 901 N N . GLN A 1 113 ? 0.515 3.744 7.986 1.00 86.44 113 GLN A N 1
ATOM 902 C CA . GLN A 1 113 ? -0.356 4.885 7.712 1.00 86.44 113 GLN A CA 1
ATOM 903 C C . GLN A 1 113 ? -0.311 5.212 6.224 1.00 86.44 113 GLN A C 1
ATOM 905 O O . GLN A 1 113 ? 0.749 5.142 5.615 1.00 86.44 113 GLN A O 1
ATOM 910 N N . GLY A 1 114 ? -1.439 5.617 5.648 1.00 84.62 114 GLY A N 1
ATOM 911 C CA . GLY A 1 114 ? -1.524 6.081 4.262 1.00 84.62 114 GLY A CA 1
ATOM 912 C C . GLY A 1 114 ? -1.985 7.519 4.228 1.00 84.62 114 GLY A C 1
ATOM 913 O O . GLY A 1 114 ? -3.011 7.873 4.812 1.00 84.62 114 GLY A O 1
ATOM 914 N N . ILE A 1 115 ? -1.205 8.336 3.541 1.00 84.94 115 ILE A N 1
ATOM 915 C CA . ILE A 1 115 ? -1.379 9.773 3.438 1.00 84.94 115 ILE A CA 1
ATOM 916 C C . ILE A 1 115 ? -1.472 10.092 1.953 1.00 84.94 115 ILE A C 1
ATOM 918 O O . ILE A 1 115 ? -0.579 9.760 1.177 1.00 84.94 115 ILE A O 1
ATOM 922 N N . LYS A 1 116 ? -2.555 10.747 1.540 1.00 82.44 116 LYS A N 1
ATOM 923 C CA . LYS A 1 116 ? -2.648 11.270 0.178 1.00 82.44 116 LYS A CA 1
ATOM 924 C C . LYS A 1 116 ? -1.608 12.376 -0.013 1.00 82.44 116 LYS A C 1
ATOM 926 O O . LYS A 1 116 ? -1.596 13.343 0.747 1.00 82.44 116 LYS A O 1
ATOM 931 N N . GLN A 1 117 ? -0.799 12.270 -1.060 1.00 81.12 117 GLN A N 1
ATOM 932 C CA . GLN A 1 117 ? 0.111 13.319 -1.512 1.00 81.12 117 GLN A CA 1
ATOM 933 C C . G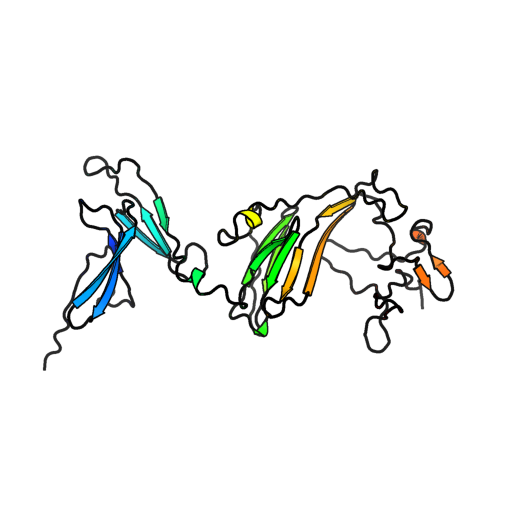LN A 1 117 ? -0.114 13.578 -3.000 1.00 81.12 117 GLN A C 1
ATOM 935 O O . GLN A 1 117 ? 0.343 12.831 -3.856 1.00 81.12 117 GLN A O 1
ATOM 940 N N . ASN A 1 118 ? -0.818 14.664 -3.329 1.00 82.62 118 ASN A N 1
ATOM 941 C CA . ASN A 1 118 ? -1.220 14.975 -4.704 1.00 82.62 118 ASN A CA 1
ATOM 942 C C . ASN A 1 118 ? -2.006 13.813 -5.351 1.00 82.62 118 ASN A C 1
ATOM 944 O O . ASN A 1 118 ? -3.136 13.535 -4.937 1.00 82.62 118 ASN A O 1
ATOM 948 N N . HIS A 1 119 ? -1.408 13.166 -6.357 1.00 76.44 119 HIS A N 1
ATOM 949 C CA . HIS A 1 119 ? -1.942 12.007 -7.083 1.00 76.44 119 HIS A CA 1
ATOM 950 C C . HIS A 1 119 ? -1.349 10.675 -6.596 1.00 76.44 119 HIS A C 1
ATOM 952 O O . HIS A 1 119 ? -1.737 9.623 -7.096 1.00 76.44 119 HIS A O 1
ATOM 958 N N . ASP A 1 120 ? -0.457 10.728 -5.608 1.00 81.56 120 ASP A N 1
ATOM 959 C CA . ASP A 1 120 ? 0.257 9.587 -5.059 1.00 81.56 120 ASP A CA 1
ATOM 960 C C . ASP A 1 120 ? -0.246 9.279 -3.637 1.00 81.56 120 ASP A C 1
ATOM 962 O O . ASP A 1 120 ? -0.838 10.114 -2.939 1.00 81.56 120 ASP A O 1
ATOM 966 N N . LEU A 1 121 ? -0.016 8.046 -3.203 1.00 86.25 121 LEU A N 1
ATOM 967 C CA . LEU A 1 121 ? -0.275 7.557 -1.862 1.00 86.25 121 LEU A CA 1
ATOM 968 C C . LEU A 1 121 ? 1.064 7.318 -1.162 1.00 86.25 121 LEU A C 1
ATOM 970 O O . LEU A 1 121 ? 1.849 6.464 -1.570 1.00 86.25 121 LEU A O 1
ATOM 974 N N . LEU A 1 122 ? 1.305 8.071 -0.093 1.00 89.94 122 LEU A N 1
ATOM 975 C CA . LEU A 1 122 ? 2.450 7.894 0.785 1.00 89.94 122 LEU A CA 1
ATOM 976 C C . LEU A 1 122 ? 2.095 6.923 1.907 1.00 89.94 122 LEU A C 1
ATOM 978 O O . LEU A 1 122 ? 1.233 7.218 2.735 1.00 89.94 122 LEU A O 1
ATOM 982 N N . PHE A 1 123 ? 2.810 5.810 1.983 1.00 92.12 123 PHE A N 1
ATOM 983 C CA . PHE A 1 123 ? 2.827 4.939 3.143 1.00 92.12 123 PHE A CA 1
ATOM 984 C C . PHE A 1 123 ? 3.926 5.359 4.119 1.00 92.12 123 PHE A C 1
ATOM 986 O O . PHE A 1 123 ? 5.112 5.365 3.782 1.00 92.12 123 PHE A O 1
ATOM 993 N N . LYS A 1 124 ? 3.528 5.669 5.354 1.00 91.44 124 LYS A N 1
ATOM 994 C CA . LYS A 1 124 ? 4.428 5.707 6.510 1.00 91.44 124 LYS A CA 1
ATOM 995 C C . LYS A 1 124 ? 4.390 4.342 7.172 1.00 91.44 124 LYS A C 1
ATOM 997 O O . LYS A 1 124 ? 3.327 3.921 7.623 1.00 91.44 124 LYS A O 1
ATOM 1002 N N . VAL A 1 125 ? 5.524 3.652 7.218 1.00 92.88 125 VAL A N 1
ATOM 1003 C CA . VAL A 1 125 ? 5.611 2.307 7.796 1.00 92.88 125 VAL A CA 1
ATOM 1004 C C . VAL A 1 125 ? 6.584 2.250 8.965 1.00 92.88 125 VAL A C 1
ATOM 1006 O O . VAL A 1 125 ? 7.648 2.865 8.908 1.00 92.88 125 VAL A O 1
ATOM 1009 N N . PRO A 1 126 ? 6.281 1.481 10.019 1.00 90.50 126 PRO A N 1
ATOM 1010 C CA . PRO A 1 126 ? 7.261 1.208 11.055 1.00 90.50 126 PRO A CA 1
ATOM 1011 C C . PRO A 1 126 ? 8.383 0.331 10.506 1.00 90.50 126 PRO A C 1
ATOM 1013 O O . PRO A 1 126 ? 8.182 -0.470 9.587 1.00 90.50 126 PRO A O 1
ATOM 1016 N N . ARG A 1 127 ? 9.561 0.401 11.129 1.00 88.12 127 ARG A N 1
ATOM 1017 C CA . ARG A 1 127 ? 10.584 -0.616 10.877 1.00 88.12 127 ARG A CA 1
ATOM 1018 C C . ARG A 1 127 ? 10.061 -1.979 11.347 1.00 88.12 127 ARG A C 1
ATOM 1020 O O . ARG A 1 127 ? 9.424 -2.039 12.403 1.00 88.12 127 ARG A O 1
ATOM 1027 N N . PRO A 1 128 ? 10.356 -3.088 10.644 1.00 83.56 128 PRO A N 1
ATOM 1028 C CA . PRO A 1 128 ? 9.873 -4.409 11.048 1.00 83.56 128 PRO A CA 1
ATOM 1029 C C . PRO A 1 128 ? 10.198 -4.769 12.506 1.00 83.56 128 PRO A C 1
ATOM 1031 O O . PRO A 1 128 ? 9.361 -5.321 13.207 1.00 83.56 128 PRO A O 1
ATOM 1034 N N . ASN A 1 129 ? 11.378 -4.391 13.005 1.00 79.88 129 ASN A N 1
ATOM 1035 C CA . ASN A 1 129 ? 11.796 -4.621 14.394 1.00 79.88 129 ASN A CA 1
ATOM 1036 C C . ASN A 1 129 ? 11.120 -3.706 15.436 1.00 79.88 129 ASN A C 1
ATOM 1038 O O . ASN A 1 129 ? 11.235 -3.964 16.631 1.00 79.88 129 ASN A O 1
ATOM 1042 N N . GLN A 1 130 ? 10.442 -2.640 15.007 1.00 82.50 130 GLN A N 1
ATOM 1043 C CA . GLN A 1 130 ? 9.675 -1.728 15.862 1.00 82.50 130 GLN A CA 1
ATOM 1044 C C . GLN A 1 130 ? 8.170 -2.044 15.843 1.00 82.50 130 GLN A C 1
ATOM 1046 O O . GLN A 1 130 ? 7.429 -1.584 16.718 1.00 82.50 130 GLN A O 1
ATOM 1051 N N . ALA A 1 131 ? 7.712 -2.814 14.852 1.00 76.56 131 ALA A N 1
ATOM 1052 C CA . ALA A 1 131 ? 6.329 -3.244 14.733 1.00 76.56 131 ALA A CA 1
ATOM 1053 C C . ALA A 1 131 ? 5.978 -4.250 15.842 1.00 76.56 131 ALA A C 1
ATOM 1055 O O . ALA A 1 131 ? 6.677 -5.236 16.062 1.00 76.56 131 ALA A O 1
ATOM 1056 N N . LEU A 1 132 ? 4.867 -4.004 16.542 1.00 75.06 132 LEU A N 1
ATOM 1057 C CA . LEU A 1 132 ? 4.413 -4.854 17.654 1.00 75.06 132 LEU A CA 1
ATOM 1058 C C . LEU A 1 132 ? 3.772 -6.168 17.186 1.00 75.06 132 LEU A C 1
ATOM 1060 O O . LEU A 1 132 ? 3.701 -7.129 17.945 1.00 75.06 132 LEU A O 1
ATOM 1064 N N . LYS A 1 133 ? 3.260 -6.185 15.955 1.00 73.56 133 LYS A N 1
ATOM 1065 C CA . LYS A 1 133 ? 2.551 -7.308 15.337 1.00 73.56 133 LYS A CA 1
ATOM 1066 C C . LYS A 1 133 ? 2.671 -7.232 13.817 1.00 73.56 133 LYS A C 1
ATOM 1068 O O . LYS A 1 133 ? 3.011 -6.173 13.284 1.00 73.56 133 LYS A O 1
ATOM 1073 N N . HIS A 1 134 ? 2.381 -8.346 13.143 1.00 76.75 134 HIS A N 1
ATOM 1074 C CA . HIS A 1 134 ? 2.205 -8.370 11.690 1.00 76.75 134 HIS A CA 1
ATOM 1075 C C . HIS A 1 134 ? 1.068 -7.427 11.296 1.00 76.75 134 HIS A C 1
ATOM 1077 O O . HIS A 1 134 ? 0.021 -7.388 11.943 1.00 76.75 134 HIS A O 1
ATOM 1083 N N . GLN A 1 135 ? 1.314 -6.633 10.261 1.00 81.75 135 GLN A N 1
ATOM 1084 C CA . GLN A 1 135 ? 0.353 -5.708 9.682 1.00 81.75 135 GLN A CA 1
ATOM 1085 C C . GLN A 1 135 ? 0.253 -5.942 8.183 1.00 81.75 135 GLN A C 1
ATOM 1087 O O . GLN A 1 135 ? 1.277 -6.088 7.518 1.00 81.75 135 GLN A O 1
ATOM 1092 N N . THR A 1 136 ? -0.968 -5.914 7.662 1.00 82.62 136 THR A N 1
ATOM 1093 C CA . THR A 1 136 ? -1.255 -6.012 6.232 1.00 82.62 136 THR A CA 1
ATOM 1094 C C . THR A 1 136 ? -2.199 -4.890 5.839 1.00 82.62 136 THR A C 1
ATOM 1096 O O . THR A 1 136 ? -3.249 -4.718 6.455 1.00 82.62 136 THR A O 1
ATOM 1099 N N . VAL A 1 137 ? -1.856 -4.160 4.782 1.00 83.62 137 VAL A N 1
ATOM 1100 C CA . VAL A 1 137 ? -2.740 -3.173 4.158 1.00 83.62 137 VAL A CA 1
ATOM 1101 C C . VAL A 1 137 ? -2.835 -3.483 2.672 1.00 83.62 137 VAL A C 1
ATOM 1103 O O . VAL A 1 137 ? -1.878 -3.288 1.926 1.00 83.62 137 VAL A O 1
ATOM 1106 N N . ALA A 1 138 ? -3.990 -3.980 2.231 1.00 83.38 138 ALA A N 1
ATOM 1107 C CA . ALA A 1 138 ? -4.318 -4.048 0.811 1.00 83.38 138 ALA A CA 1
ATOM 1108 C C . ALA A 1 138 ? -4.573 -2.628 0.292 1.00 83.38 138 ALA A C 1
ATOM 1110 O O . ALA A 1 138 ? -5.322 -1.876 0.913 1.00 83.38 138 ALA A O 1
ATOM 1111 N N . PHE A 1 139 ? -3.960 -2.254 -0.831 1.00 81.69 139 PHE A N 1
ATOM 1112 C CA . PHE A 1 139 ? -4.021 -0.867 -1.307 1.00 81.69 139 PHE A CA 1
ATOM 1113 C C . PHE A 1 139 ? -4.467 -0.715 -2.757 1.00 81.69 139 PHE A C 1
ATOM 1115 O O . PHE A 1 139 ? -5.059 0.302 -3.111 1.00 81.69 139 PHE A O 1
ATOM 1122 N N . ILE A 1 140 ? -4.253 -1.723 -3.598 1.00 80.50 140 ILE A N 1
ATOM 1123 C CA . ILE A 1 140 ? -4.767 -1.711 -4.965 1.00 80.50 140 ILE A CA 1
ATOM 1124 C C . ILE A 1 140 ? -5.096 -3.124 -5.424 1.00 80.50 140 ILE A C 1
ATOM 1126 O O . ILE A 1 140 ? -4.553 -4.113 -4.933 1.00 80.50 140 ILE A O 1
ATOM 1130 N N . THR A 1 141 ? -6.006 -3.230 -6.384 1.00 76.50 141 THR A N 1
ATOM 1131 C CA . THR A 1 141 ? -6.234 -4.476 -7.099 1.00 76.50 141 THR A CA 1
ATOM 1132 C C . THR A 1 141 ? -6.270 -4.238 -8.593 1.00 76.50 141 THR A C 1
ATOM 1134 O O . THR A 1 141 ? -6.948 -3.328 -9.067 1.00 76.50 141 THR A O 1
ATOM 1137 N N . ILE A 1 142 ? -5.546 -5.076 -9.327 1.00 73.69 142 ILE A N 1
ATOM 1138 C CA . ILE A 1 142 ? -5.390 -4.983 -10.773 1.00 73.69 142 ILE A CA 1
ATOM 1139 C C . ILE A 1 142 ? -5.530 -6.388 -11.346 1.00 73.69 142 ILE A C 1
ATOM 1141 O O . ILE A 1 142 ? -4.816 -7.295 -10.936 1.00 73.69 142 ILE A O 1
ATOM 1145 N N . ASN A 1 143 ? -6.455 -6.572 -12.291 1.00 72.31 143 ASN A N 1
ATOM 1146 C CA . ASN A 1 143 ? -6.679 -7.854 -12.970 1.00 72.31 143 ASN A CA 1
ATOM 1147 C C . ASN A 1 143 ? -6.848 -9.053 -12.004 1.00 72.31 143 ASN A C 1
ATOM 1149 O O . ASN A 1 143 ? -6.248 -10.107 -12.186 1.00 72.31 143 ASN A O 1
ATOM 1153 N N . GLY A 1 144 ? -7.608 -8.861 -10.919 1.00 70.00 144 GLY A N 1
ATOM 1154 C CA . GLY A 1 144 ? -7.821 -9.883 -9.884 1.00 70.00 144 GLY A CA 1
ATOM 1155 C C . GLY A 1 144 ? -6.661 -10.073 -8.897 1.00 70.00 144 GLY A C 1
ATOM 1156 O O . GLY A 1 144 ? -6.815 -10.813 -7.931 1.00 70.00 144 GLY A O 1
ATOM 1157 N N . ILE A 1 145 ? -5.529 -9.387 -9.084 1.00 76.06 145 ILE A N 1
ATOM 1158 C CA . ILE A 1 145 ? -4.365 -9.443 -8.192 1.00 76.06 145 ILE A CA 1
ATOM 1159 C C . ILE A 1 145 ? -4.447 -8.305 -7.177 1.00 76.06 145 ILE A C 1
ATOM 1161 O O . ILE A 1 145 ? -4.385 -7.132 -7.549 1.00 76.06 145 ILE A O 1
ATOM 1165 N N . ILE A 1 146 ? -4.550 -8.646 -5.892 1.00 77.25 146 ILE A N 1
ATOM 1166 C CA . ILE A 1 146 ? -4.471 -7.680 -4.793 1.00 77.25 146 ILE A CA 1
ATOM 1167 C C . ILE A 1 146 ? -2.999 -7.414 -4.479 1.00 77.25 146 ILE A C 1
ATOM 1169 O O . ILE A 1 146 ? -2.259 -8.343 -4.159 1.00 77.25 146 ILE A O 1
ATOM 1173 N N . LEU A 1 147 ? -2.591 -6.147 -4.513 1.00 82.62 147 LEU A N 1
ATOM 1174 C CA . LEU A 1 147 ? -1.321 -5.727 -3.936 1.00 82.62 147 LEU A CA 1
ATOM 1175 C C . LEU A 1 147 ? -1.552 -5.277 -2.493 1.00 82.62 147 LEU A C 1
ATOM 1177 O O . LEU A 1 147 ? -2.400 -4.420 -2.214 1.00 82.62 147 LEU A O 1
ATOM 1181 N N . SER A 1 148 ? -0.788 -5.877 -1.584 1.00 86.06 148 SER A N 1
ATOM 1182 C CA . SER A 1 148 ? -0.755 -5.533 -0.169 1.00 86.06 148 SER A CA 1
ATOM 1183 C C . SER A 1 148 ? 0.646 -5.135 0.268 1.00 86.06 148 SER A C 1
ATOM 1185 O O . SER A 1 148 ? 1.641 -5.640 -0.251 1.00 86.06 148 SER A O 1
ATOM 1187 N N . LEU A 1 149 ? 0.706 -4.224 1.235 1.00 88.12 149 LEU A N 1
ATOM 1188 C CA . LEU A 1 149 ? 1.910 -3.918 1.985 1.00 88.12 149 LEU A CA 1
ATOM 1189 C C . LEU A 1 149 ? 1.858 -4.684 3.303 1.00 88.12 149 LEU A C 1
ATOM 1191 O O . LEU A 1 149 ? 0.920 -4.522 4.084 1.00 88.12 149 LEU A O 1
ATOM 1195 N N . ASP A 1 150 ? 2.860 -5.525 3.526 1.00 85.56 150 ASP A N 1
ATOM 1196 C CA . ASP A 1 150 ? 2.979 -6.356 4.716 1.00 85.56 150 ASP A CA 1
ATOM 1197 C C . ASP A 1 150 ? 4.201 -5.916 5.537 1.00 85.56 150 ASP A C 1
ATOM 1199 O O . ASP A 1 150 ? 5.322 -5.893 5.028 1.00 85.56 150 ASP A O 1
ATOM 1203 N N . ILE A 1 151 ? 4.000 -5.603 6.820 1.00 83.81 151 ILE A N 1
ATOM 1204 C CA . ILE A 1 151 ? 5.087 -5.427 7.791 1.00 83.81 151 ILE A CA 1
ATOM 1205 C C . ILE A 1 151 ? 5.088 -6.624 8.725 1.00 83.81 151 ILE A C 1
ATOM 1207 O O . ILE A 1 151 ? 4.178 -6.793 9.534 1.00 83.81 151 ILE A O 1
ATOM 1211 N N . VAL A 1 152 ? 6.124 -7.449 8.608 1.00 76.44 152 VAL A N 1
ATOM 1212 C CA . VAL A 1 152 ? 6.274 -8.712 9.336 1.00 76.44 152 VAL A CA 1
ATOM 1213 C C . VAL A 1 152 ? 7.381 -8.539 10.384 1.00 76.44 152 VAL A C 1
ATOM 1215 O O . VAL A 1 152 ? 8.547 -8.422 10.001 1.00 76.44 152 VAL A O 1
ATOM 1218 N N . PRO A 1 153 ? 7.062 -8.482 11.693 1.00 74.00 153 PRO A N 1
ATOM 1219 C CA . PRO A 1 153 ? 8.076 -8.426 12.737 1.00 74.00 153 PRO A CA 1
ATOM 1220 C C . PRO A 1 153 ? 9.040 -9.618 12.698 1.00 74.00 153 PRO A C 1
ATOM 1222 O O . PRO A 1 153 ? 8.652 -10.706 12.250 1.00 74.00 153 PRO A O 1
ATOM 1225 N N . PRO A 1 154 ? 10.272 -9.467 13.218 1.00 67.44 154 PRO A N 1
ATOM 1226 C CA . PRO A 1 154 ? 11.188 -10.586 13.391 1.00 67.44 154 PRO A CA 1
ATOM 1227 C C . PRO A 1 154 ? 10.502 -11.768 14.086 1.00 67.44 154 PRO A C 1
ATOM 1229 O O . PRO A 1 154 ? 9.777 -11.582 15.061 1.00 67.44 154 PRO A O 1
ATOM 1232 N N . TYR A 1 155 ? 10.744 -12.978 13.581 1.00 60.41 155 TYR A N 1
ATOM 1233 C CA . TYR A 1 155 ? 10.208 -14.239 14.118 1.00 60.41 155 TYR A CA 1
ATOM 1234 C C . TYR A 1 155 ? 8.684 -14.432 14.004 1.00 60.41 155 TYR A C 1
ATOM 1236 O O . TYR A 1 155 ? 8.149 -15.379 14.576 1.00 60.41 155 TYR A O 1
ATOM 1244 N N . SER A 1 156 ? 7.978 -13.585 13.247 1.00 54.72 156 SER A N 1
ATOM 1245 C CA . SER A 1 156 ? 6.566 -13.804 12.906 1.00 54.72 156 SER A CA 1
ATOM 1246 C C . SER A 1 156 ? 6.403 -14.526 11.560 1.00 54.72 156 SER A C 1
ATOM 1248 O O . SER A 1 156 ? 7.310 -14.526 10.727 1.00 54.72 156 SER A O 1
ATOM 1250 N N . SER A 1 157 ? 5.257 -15.183 11.351 1.00 49.06 157 SER A N 1
ATOM 1251 C CA . SER A 1 157 ? 4.939 -15.919 10.118 1.00 49.06 157 SER A CA 1
ATOM 1252 C C . SER A 1 157 ? 3.597 -15.472 9.533 1.00 49.06 157 SER A C 1
ATOM 1254 O O . SER A 1 157 ? 2.710 -15.028 10.262 1.00 49.06 157 SER A O 1
ATOM 1256 N N . ARG A 1 158 ? 3.457 -15.586 8.206 1.00 50.31 158 ARG A N 1
ATOM 1257 C CA . ARG A 1 158 ? 2.232 -15.274 7.454 1.00 50.31 158 ARG A CA 1
ATOM 1258 C C . ARG A 1 158 ? 1.744 -16.528 6.738 1.00 50.31 158 ARG A C 1
ATOM 1260 O O . ARG A 1 158 ? 2.478 -17.100 5.935 1.00 50.31 158 ARG A O 1
ATOM 1267 N N . HIS A 1 159 ? 0.490 -16.904 6.970 1.00 47.41 159 HIS A N 1
ATOM 1268 C CA . HIS A 1 159 ? -0.215 -17.888 6.148 1.00 47.41 159 HIS A CA 1
ATOM 1269 C C . HIS A 1 159 ? -0.898 -17.172 4.975 1.00 47.41 159 HIS A C 1
ATOM 1271 O O . HIS A 1 159 ? -1.640 -16.214 5.183 1.00 47.41 159 HIS A O 1
ATOM 1277 N N . ALA A 1 160 ? -0.638 -17.601 3.739 1.00 48.69 160 ALA A N 1
ATOM 1278 C CA . ALA A 1 160 ? -1.287 -17.058 2.545 1.00 48.69 160 ALA A CA 1
ATOM 1279 C C . ALA A 1 160 ? -2.463 -17.971 2.153 1.00 48.69 160 ALA A C 1
ATOM 1281 O O . ALA A 1 160 ? -2.233 -19.096 1.720 1.00 48.69 160 ALA A O 1
ATOM 1282 N N . ASN A 1 161 ? -3.707 -17.502 2.312 1.00 45.06 161 ASN A N 1
ATOM 1283 C CA . ASN A 1 161 ? -4.913 -18.239 1.909 1.00 45.06 161 ASN A CA 1
ATOM 1284 C C . ASN A 1 161 ? -5.620 -17.562 0.719 1.00 45.06 161 ASN A C 1
ATOM 1286 O O . ASN A 1 161 ? -5.684 -16.336 0.630 1.00 45.06 161 ASN A O 1
ATOM 1290 N N . ASN A 1 162 ? -6.169 -18.390 -0.178 1.00 37.09 162 ASN A N 1
ATOM 1291 C CA . ASN A 1 162 ? -6.814 -18.019 -1.442 1.00 37.09 162 ASN A CA 1
ATOM 1292 C C . ASN A 1 162 ? -8.287 -17.601 -1.252 1.00 37.09 162 ASN A C 1
ATOM 1294 O O . ASN A 1 162 ? -9.153 -18.468 -1.288 1.00 37.09 162 ASN A O 1
ATOM 1298 N N . THR A 1 163 ? -8.598 -16.305 -1.113 1.00 29.20 163 THR A N 1
ATOM 1299 C CA . THR A 1 163 ? -9.948 -15.763 -1.425 1.00 29.20 163 THR A CA 1
ATOM 1300 C C . THR A 1 163 ? -9.927 -14.235 -1.619 1.00 29.20 163 THR A C 1
ATOM 1302 O O . THR A 1 163 ? -9.191 -13.537 -0.927 1.00 29.20 163 THR A O 1
ATOM 1305 N N . THR A 1 164 ? -10.732 -13.714 -2.562 1.00 26.34 164 THR A N 1
ATOM 1306 C CA . THR A 1 164 ? -10.661 -12.343 -3.130 1.00 26.34 164 THR A CA 1
ATOM 1307 C C . THR A 1 164 ? -12.054 -11.790 -3.490 1.00 26.34 164 THR A C 1
ATOM 1309 O O . THR A 1 164 ? -12.772 -12.521 -4.155 1.00 26.34 164 THR A O 1
ATOM 1312 N N . TYR A 1 165 ? -12.379 -10.517 -3.156 1.00 25.88 165 TYR A N 1
ATOM 1313 C CA . TYR A 1 165 ? -13.337 -9.591 -3.841 1.00 25.88 165 TYR A CA 1
ATOM 1314 C C . TYR A 1 165 ? -13.017 -8.095 -3.496 1.00 25.88 165 TYR A C 1
ATOM 1316 O O . TYR A 1 165 ? -12.512 -7.831 -2.409 1.00 25.88 165 TYR A O 1
ATOM 1324 N N . ILE A 1 166 ? -13.215 -7.134 -4.436 1.00 37.09 166 ILE A N 1
ATOM 1325 C CA . ILE A 1 166 ? -12.324 -5.955 -4.696 1.00 37.09 166 ILE A CA 1
ATOM 1326 C C . ILE A 1 166 ? -13.022 -4.591 -5.001 1.00 37.09 166 ILE A C 1
ATOM 1328 O O . ILE A 1 166 ? -13.909 -4.548 -5.852 1.00 37.09 166 ILE A O 1
ATOM 1332 N N . LYS A 1 167 ? -12.486 -3.471 -4.457 1.00 41.25 167 LYS A N 1
ATOM 1333 C CA . LYS A 1 167 ? -12.300 -2.077 -5.002 1.00 41.25 167 LYS A CA 1
ATOM 1334 C C . LYS A 1 167 ? -11.468 -1.275 -3.964 1.00 41.25 167 LYS A C 1
ATOM 1336 O O . LYS A 1 167 ? -11.408 -1.801 -2.863 1.00 41.25 167 LYS A O 1
ATOM 1341 N N . ASN A 1 168 ? -10.852 -0.100 -4.272 1.00 46.25 168 ASN A N 1
ATOM 1342 C CA . ASN A 1 168 ? -9.916 0.670 -3.385 1.00 46.25 168 ASN A CA 1
ATOM 1343 C C . ASN A 1 168 ? -9.999 0.205 -1.924 1.00 46.25 168 ASN A C 1
ATOM 1345 O O . ASN A 1 168 ? -10.929 0.561 -1.202 1.00 46.25 168 ASN A O 1
ATOM 1349 N N . SER A 1 169 ? -9.066 -0.676 -1.566 1.00 54.97 169 SER A N 1
ATOM 1350 C CA . SER A 1 169 ? -9.202 -1.550 -0.403 1.00 54.97 169 SER A CA 1
ATOM 1351 C C . SER A 1 169 ? -8.643 -0.925 0.867 1.00 54.97 169 SER A C 1
ATOM 1353 O O . SER A 1 169 ? -8.491 -1.634 1.862 1.00 54.97 169 SER A O 1
ATOM 1355 N N . LEU A 1 170 ? -8.311 0.373 0.835 1.00 57.03 170 LEU A N 1
ATOM 1356 C CA . LEU A 1 170 ? -7.863 1.079 2.024 1.00 57.03 170 LEU A CA 1
ATOM 1357 C C . LEU A 1 170 ? -8.954 0.964 3.105 1.00 57.03 170 LEU A C 1
ATOM 1359 O O . LEU A 1 170 ? -10.089 1.389 2.866 1.00 57.03 170 LEU A O 1
ATOM 1363 N N . PRO A 1 171 ? -8.632 0.397 4.283 1.00 58.47 171 PRO A N 1
ATOM 1364 C CA . PRO A 1 171 ? -9.594 0.211 5.365 1.00 58.47 171 PRO A CA 1
ATOM 1365 C C . PRO A 1 171 ? -10.300 1.508 5.766 1.00 58.47 171 PRO A C 1
ATOM 1367 O O . PRO A 1 171 ? -9.725 2.590 5.655 1.00 58.47 171 PR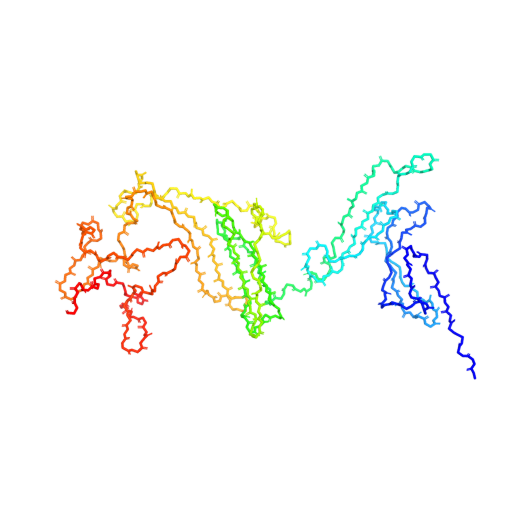O A O 1
ATOM 1370 N N . GLU A 1 172 ? -11.525 1.422 6.294 1.00 55.31 172 GLU A N 1
ATOM 1371 C CA . GLU A 1 172 ? -12.358 2.599 6.605 1.00 55.31 172 GLU A CA 1
ATOM 1372 C C . GLU A 1 172 ? -11.706 3.620 7.550 1.00 55.31 172 GLU A C 1
ATOM 1374 O O . GLU A 1 172 ? -12.066 4.798 7.519 1.00 55.31 172 GLU A O 1
ATOM 1379 N N . TYR A 1 173 ? -10.724 3.192 8.348 1.00 56.75 173 TYR A N 1
ATOM 1380 C CA . TYR A 1 173 ? -9.958 4.052 9.250 1.00 56.75 173 TYR A CA 1
ATOM 1381 C C . TYR A 1 173 ? -8.923 4.954 8.542 1.00 56.75 173 TYR A C 1
ATOM 1383 O O . TYR A 1 173 ? -8.347 5.846 9.176 1.00 56.75 173 TYR A O 1
ATOM 1391 N N . TYR A 1 174 ? -8.686 4.771 7.238 1.00 59.06 174 TYR A N 1
ATOM 1392 C CA . TYR A 1 174 ? -7.944 5.720 6.402 1.00 59.06 174 TYR A CA 1
ATOM 1393 C C . TYR A 1 174 ? -8.812 6.936 6.060 1.00 59.06 174 TYR A C 1
ATOM 1395 O O . TYR A 1 174 ? -10.044 6.853 5.989 1.00 59.06 174 TYR A O 1
ATOM 1403 N N . SER A 1 175 ? -8.162 8.084 5.835 1.00 65.62 175 SER A N 1
ATOM 1404 C CA . SER A 1 175 ? -8.883 9.331 5.569 1.00 65.62 175 SER A CA 1
ATOM 1405 C C . SER A 1 175 ? -9.783 9.197 4.329 1.00 65.62 175 SER A C 1
ATOM 1407 O O . SER A 1 175 ? -9.417 8.486 3.382 1.00 65.62 175 SER A O 1
ATOM 1409 N N . PRO A 1 176 ? -10.961 9.851 4.303 1.00 66.81 176 PRO A N 1
ATOM 1410 C CA . PRO A 1 176 ? -11.838 9.828 3.135 1.00 66.81 176 PRO A CA 1
ATOM 1411 C C . PRO A 1 176 ? -11.108 10.224 1.847 1.00 66.81 176 PRO A C 1
ATOM 1413 O O . PRO A 1 176 ? -11.326 9.613 0.809 1.00 66.81 176 PRO A O 1
ATOM 1416 N N . GLU A 1 177 ? -10.182 11.180 1.922 1.00 67.38 177 GLU A N 1
ATOM 1417 C CA . GLU A 1 177 ? -9.403 11.665 0.782 1.00 67.38 177 GLU A CA 1
ATOM 1418 C C . GLU A 1 177 ? -8.472 10.587 0.216 1.00 67.38 177 GLU A C 1
ATOM 1420 O O . GLU A 1 177 ? -8.335 10.487 -1.003 1.00 67.38 177 GLU A O 1
ATOM 1425 N N . ALA A 1 178 ? -7.850 9.774 1.078 1.00 62.78 178 ALA A N 1
ATOM 1426 C CA . ALA A 1 178 ? -7.011 8.651 0.662 1.00 62.78 178 ALA A CA 1
ATOM 1427 C C . ALA A 1 178 ? -7.857 7.516 0.062 1.00 62.78 178 ALA A C 1
ATOM 1429 O O . ALA A 1 178 ? -7.522 6.976 -0.991 1.00 62.78 178 ALA A O 1
ATOM 1430 N N . ARG A 1 179 ? -9.005 7.203 0.677 1.00 72.06 179 ARG A N 1
ATOM 1431 C CA . ARG A 1 179 ? -9.951 6.189 0.172 1.00 72.06 179 ARG A CA 1
ATOM 1432 C C . ARG A 1 179 ? -10.645 6.590 -1.134 1.00 72.06 179 ARG A C 1
ATOM 1434 O O . ARG A 1 179 ? -11.142 5.731 -1.855 1.00 72.06 179 ARG A O 1
ATOM 1441 N N . GLN A 1 180 ? -10.681 7.881 -1.452 1.00 71.25 180 GLN A N 1
ATOM 1442 C CA . GLN A 1 180 ? -11.223 8.408 -2.708 1.00 71.25 180 GLN A CA 1
ATOM 1443 C C . GLN A 1 180 ? -10.182 8.496 -3.832 1.00 71.25 180 GLN A C 1
ATOM 1445 O O . GLN A 1 180 ? -10.541 8.866 -4.950 1.00 71.25 180 GLN A O 1
ATOM 1450 N N . LEU A 1 181 ? -8.908 8.161 -3.579 1.00 64.62 181 LEU A N 1
ATOM 1451 C CA . LEU A 1 181 ? -7.914 8.083 -4.648 1.00 64.62 181 LEU A CA 1
ATOM 1452 C C . LEU A 1 181 ? -8.337 7.033 -5.682 1.00 64.62 181 LEU A C 1
ATOM 1454 O O . LEU A 1 181 ? -8.649 5.884 -5.353 1.00 64.62 181 LEU A O 1
ATOM 1458 N N . ALA A 1 182 ? -8.340 7.453 -6.943 1.00 66.25 182 ALA A N 1
ATOM 1459 C CA . ALA A 1 182 ? -8.547 6.588 -8.088 1.00 66.25 182 ALA A CA 1
ATOM 1460 C C . ALA A 1 182 ? -7.197 6.362 -8.768 1.00 66.25 182 ALA A C 1
ATOM 1462 O O . ALA A 1 182 ? -6.575 7.302 -9.258 1.00 66.25 182 ALA A O 1
ATOM 1463 N N . PHE A 1 183 ? -6.756 5.109 -8.800 1.00 69.69 183 PHE A N 1
ATOM 1464 C CA . PHE A 1 183 ? -5.564 4.713 -9.536 1.00 69.69 183 PHE A CA 1
ATOM 1465 C C . PHE A 1 183 ? -5.975 4.271 -10.935 1.00 69.69 183 PHE A C 1
ATOM 1467 O O . PHE A 1 183 ? -6.792 3.362 -11.091 1.00 69.69 183 PHE A O 1
ATOM 1474 N N . GLN A 1 184 ? -5.415 4.919 -11.951 1.00 72.00 184 GLN A N 1
ATOM 1475 C CA . GLN A 1 184 ? -5.715 4.634 -13.347 1.00 72.00 184 GLN A CA 1
ATOM 1476 C C . GLN A 1 184 ? -4.417 4.426 -14.122 1.00 72.00 184 GLN A C 1
ATOM 1478 O O . GLN A 1 184 ? -3.450 5.164 -13.941 1.00 72.00 184 GLN A O 1
ATOM 1483 N N . PHE A 1 185 ? -4.418 3.441 -15.019 1.00 76.50 185 PHE A N 1
ATOM 1484 C CA . PHE A 1 185 ? -3.414 3.370 -16.072 1.00 76.50 185 PHE A CA 1
ATOM 1485 C C . PHE A 1 185 ? -3.632 4.521 -17.048 1.00 76.50 185 PHE A C 1
ATOM 1487 O O . PHE A 1 185 ? -4.645 4.579 -17.746 1.00 76.50 185 PHE A O 1
ATOM 1494 N N . VAL A 1 186 ? -2.672 5.434 -17.093 1.00 78.38 186 VAL A N 1
ATOM 1495 C CA . VAL A 1 186 ? -2.658 6.553 -18.032 1.00 78.38 186 VAL A CA 1
ATOM 1496 C C . VAL A 1 186 ? -1.715 6.201 -19.173 1.00 78.38 186 VAL A C 1
ATOM 1498 O O . VAL A 1 186 ? -0.631 5.658 -18.943 1.00 78.38 186 VAL A O 1
ATOM 1501 N N . LYS A 1 187 ? -2.133 6.483 -20.413 1.00 81.00 187 LYS A N 1
ATOM 1502 C CA . LYS A 1 187 ? -1.283 6.280 -21.590 1.00 81.00 187 LYS A CA 1
ATOM 1503 C C . LYS A 1 187 ? -0.026 7.132 -21.437 1.00 81.00 187 LYS A C 1
ATOM 1505 O O . LYS A 1 187 ? -0.115 8.336 -21.197 1.00 81.00 187 LYS A O 1
ATOM 1510 N N . TYR A 1 188 ? 1.138 6.504 -21.533 1.00 78.62 188 TYR A N 1
ATOM 1511 C CA . TYR A 1 188 ? 2.407 7.182 -21.340 1.00 78.62 188 TYR A CA 1
ATOM 1512 C C . TYR A 1 188 ? 2.714 8.038 -22.571 1.00 78.62 188 TYR A C 1
ATOM 1514 O O . TYR A 1 188 ? 2.968 7.518 -23.651 1.00 78.62 188 TYR A O 1
ATOM 1522 N N . ASN A 1 189 ? 2.665 9.360 -22.412 1.00 68.94 189 ASN A N 1
ATOM 1523 C CA . ASN A 1 189 ? 2.832 10.333 -23.497 1.00 68.94 189 ASN A CA 1
ATOM 1524 C C . ASN A 1 189 ? 3.996 11.309 -23.248 1.00 68.94 189 ASN A C 1
ATOM 1526 O O . ASN A 1 189 ? 4.008 12.416 -23.787 1.00 68.94 189 ASN A O 1
ATOM 1530 N N . ARG A 1 190 ? 4.953 10.937 -22.390 1.00 61.22 190 ARG A N 1
ATOM 1531 C CA . ARG A 1 190 ? 6.018 11.844 -21.954 1.00 61.22 190 ARG A CA 1
ATOM 1532 C C . ARG A 1 190 ? 7.027 12.072 -23.087 1.00 61.22 190 ARG A C 1
ATOM 1534 O O . ARG A 1 190 ? 7.722 11.145 -23.479 1.00 61.22 190 ARG A O 1
ATOM 1541 N N . ASN A 1 191 ? 7.153 13.325 -23.531 1.00 52.84 191 ASN A N 1
ATOM 1542 C CA . ASN A 1 191 ? 8.122 13.791 -24.540 1.00 52.84 191 ASN A CA 1
ATOM 1543 C C . ASN A 1 191 ? 9.568 13.955 -24.000 1.00 52.84 191 ASN A C 1
ATOM 1545 O O . ASN A 1 191 ? 10.397 14.589 -24.646 1.00 52.84 191 ASN A O 1
ATOM 1549 N N . GLU A 1 192 ? 9.868 13.473 -22.787 1.00 48.66 192 GLU A N 1
ATOM 1550 C CA . GLU A 1 192 ? 11.170 13.692 -22.122 1.00 48.66 192 GLU A CA 1
ATOM 1551 C C . GLU A 1 192 ? 12.297 12.821 -22.681 1.00 48.66 192 GLU A C 1
ATOM 1553 O O . GLU A 1 192 ? 13.460 13.215 -22.673 1.00 48.66 192 GLU A O 1
ATOM 1558 N N . LEU A 1 193 ? 11.945 11.658 -23.213 1.00 51.72 193 LEU A N 1
ATOM 1559 C CA . LEU A 1 193 ? 12.804 10.908 -24.115 1.00 51.72 193 LEU A CA 1
ATOM 1560 C C . LEU A 1 193 ? 12.394 11.384 -25.506 1.00 51.72 193 LEU A C 1
ATOM 1562 O O . LEU A 1 193 ? 11.199 11.462 -25.769 1.00 51.72 193 LEU A O 1
ATOM 1566 N N . LYS A 1 194 ? 13.326 11.700 -26.408 1.00 52.12 194 LYS A N 1
ATOM 1567 C CA . LYS A 1 194 ? 13.043 12.133 -27.798 1.00 52.12 194 LYS A CA 1
ATOM 1568 C C . LYS A 1 194 ? 12.306 11.066 -28.654 1.00 52.12 194 LYS A C 1
ATOM 1570 O O . LYS A 1 194 ? 12.354 11.108 -29.878 1.00 52.12 194 LYS A O 1
ATOM 1575 N N . GLU A 1 195 ? 11.645 10.105 -28.016 1.00 55.41 195 GLU A N 1
ATOM 1576 C CA . GLU A 1 195 ? 10.816 9.042 -28.555 1.00 55.41 195 GLU A CA 1
ATOM 1577 C C . GLU A 1 195 ? 9.331 9.384 -28.364 1.00 55.41 195 GLU A C 1
ATOM 1579 O O . GLU A 1 195 ? 8.863 9.642 -27.254 1.00 55.41 195 GLU A O 1
ATOM 1584 N N . ASN A 1 196 ? 8.565 9.364 -29.455 1.00 63.41 196 ASN A N 1
ATOM 1585 C CA . ASN A 1 196 ? 7.125 9.577 -29.389 1.00 63.41 196 ASN A CA 1
ATOM 1586 C C . ASN A 1 196 ? 6.418 8.290 -28.921 1.00 63.41 196 ASN A C 1
ATOM 1588 O O . ASN A 1 196 ? 6.311 7.319 -29.672 1.00 63.41 196 ASN A O 1
ATOM 1592 N N . PHE A 1 197 ? 5.922 8.285 -27.680 1.00 73.69 197 PHE A N 1
ATOM 1593 C CA . PHE A 1 197 ? 5.117 7.189 -27.125 1.00 73.69 197 PHE A CA 1
ATOM 1594 C C . PHE A 1 197 ? 3.608 7.345 -27.381 1.00 73.69 197 PHE A C 1
ATOM 1596 O O . PHE A 1 197 ? 2.846 6.438 -27.054 1.00 73.69 197 PHE A O 1
ATOM 1603 N N . GLN A 1 198 ? 3.156 8.456 -27.983 1.00 68.94 198 GLN A N 1
ATOM 1604 C CA . GLN A 1 198 ? 1.725 8.777 -28.116 1.00 68.94 198 GLN A CA 1
ATOM 1605 C C . GLN A 1 198 ? 0.926 7.707 -28.876 1.00 68.94 198 GLN A C 1
ATOM 1607 O O . GLN A 1 198 ? -0.226 7.437 -28.525 1.00 68.94 198 GLN A O 1
ATOM 1612 N N . ASP A 1 199 ? 1.553 7.036 -29.843 1.00 77.81 199 ASP A N 1
ATOM 1613 C CA . ASP A 1 199 ? 0.917 6.000 -30.665 1.00 77.81 199 ASP A CA 1
ATOM 1614 C C . ASP A 1 199 ? 1.152 4.574 -30.144 1.00 77.81 199 ASP A C 1
ATOM 1616 O O . ASP A 1 199 ? 0.687 3.607 -30.743 1.00 77.81 199 ASP A O 1
ATOM 1620 N N . ARG A 1 200 ? 1.857 4.411 -29.016 1.00 81.44 200 ARG A N 1
ATOM 1621 C CA . ARG A 1 200 ? 2.149 3.093 -28.438 1.00 81.44 200 ARG A CA 1
ATOM 1622 C C . ARG A 1 200 ? 1.125 2.727 -27.373 1.00 81.44 200 ARG A C 1
ATOM 1624 O O . ARG A 1 200 ? 0.751 3.550 -26.543 1.00 81.44 200 ARG A O 1
ATOM 1631 N N . GLU A 1 201 ? 0.738 1.458 -27.341 1.00 87.44 201 GLU A N 1
ATOM 1632 C CA . GLU A 1 201 ? -0.047 0.868 -26.251 1.00 87.44 201 GLU A CA 1
ATOM 1633 C C . GLU A 1 201 ? 0.852 0.666 -25.019 1.00 87.44 201 GLU A C 1
ATOM 1635 O O . GLU A 1 201 ? 1.180 -0.457 -24.639 1.00 87.44 201 GLU A O 1
ATOM 1640 N N . PHE A 1 202 ? 1.328 1.772 -24.442 1.00 86.38 202 PHE A N 1
ATOM 1641 C CA . PHE A 1 202 ? 2.212 1.806 -23.284 1.00 86.38 202 PHE A CA 1
ATOM 1642 C C . PHE A 1 202 ? 1.598 2.683 -22.198 1.00 86.38 202 PHE A C 1
ATOM 1644 O O . PHE A 1 202 ? 1.250 3.839 -22.438 1.00 86.38 202 PHE A O 1
ATOM 1651 N N . TYR A 1 203 ? 1.439 2.126 -21.003 1.00 83.81 203 TYR A N 1
ATOM 1652 C CA . TYR A 1 203 ? 0.667 2.730 -19.925 1.00 83.81 203 TYR A CA 1
ATOM 1653 C C . TYR A 1 203 ? 1.431 2.686 -18.614 1.00 83.81 203 TYR A C 1
ATOM 1655 O O . TYR A 1 203 ? 2.176 1.745 -18.339 1.00 83.81 203 TYR A O 1
ATOM 1663 N N . ASN A 1 204 ? 1.175 3.681 -17.775 1.00 85.94 204 ASN A N 1
ATOM 1664 C CA . ASN A 1 204 ? 1.774 3.812 -16.460 1.00 85.94 204 ASN A CA 1
ATOM 1665 C C . ASN A 1 204 ? 0.702 4.074 -15.406 1.00 85.94 204 ASN A C 1
ATOM 1667 O O . ASN A 1 204 ? -0.253 4.814 -15.643 1.00 85.94 204 ASN A O 1
ATOM 1671 N N . LEU A 1 205 ? 0.890 3.479 -14.236 1.00 80.38 205 LEU A N 1
ATOM 1672 C CA . LEU A 1 205 ? 0.130 3.748 -13.029 1.00 80.38 205 LEU A CA 1
ATOM 1673 C C . LEU A 1 205 ? 1.140 4.103 -11.939 1.00 80.38 205 LEU A C 1
ATOM 1675 O O . LEU A 1 205 ? 1.914 3.257 -11.493 1.00 80.38 205 LEU A O 1
ATOM 1679 N N . LYS A 1 206 ? 1.147 5.373 -11.550 1.00 82.38 206 LYS A N 1
ATOM 1680 C CA . LYS A 1 206 ? 2.043 5.928 -10.533 1.00 82.38 206 LYS A CA 1
ATOM 1681 C C . LYS A 1 206 ? 1.426 5.856 -9.144 1.00 82.38 206 LYS A C 1
ATOM 1683 O O . LYS A 1 206 ? 0.207 5.755 -9.011 1.00 82.38 206 LYS A O 1
ATOM 1688 N N . GLY A 1 207 ? 2.279 6.016 -8.139 1.00 79.31 207 GLY A N 1
ATOM 1689 C CA . GLY A 1 207 ? 1.848 6.705 -6.934 1.00 79.31 207 GLY A CA 1
ATOM 1690 C C . GLY A 1 207 ? 1.840 5.899 -5.655 1.00 79.31 207 GLY A C 1
ATOM 1691 O O . GLY A 1 207 ? 0.905 6.041 -4.874 1.00 79.31 207 GLY A O 1
ATOM 1692 N N . PHE A 1 208 ? 2.879 5.104 -5.403 1.00 87.62 208 PHE A N 1
ATOM 1693 C CA . PHE A 1 208 ? 3.080 4.497 -4.090 1.00 87.62 208 PHE A CA 1
ATOM 1694 C C . PHE A 1 208 ? 4.468 4.854 -3.566 1.00 87.62 208 PHE A C 1
ATOM 1696 O O . PHE A 1 208 ? 5.456 4.230 -3.938 1.00 87.62 208 PHE A O 1
ATOM 1703 N N . GLU A 1 209 ? 4.535 5.857 -2.700 1.00 91.94 209 GLU A N 1
ATOM 1704 C CA . GLU A 1 209 ? 5.754 6.221 -1.976 1.00 91.94 209 GLU A CA 1
ATOM 1705 C C . GLU A 1 209 ? 5.762 5.481 -0.636 1.00 91.94 209 GLU A C 1
ATOM 1707 O O . GLU A 1 209 ? 4.759 5.494 0.076 1.00 91.94 209 GLU A O 1
ATOM 1712 N N . ILE A 1 210 ? 6.858 4.816 -0.274 1.00 93.31 210 ILE A N 1
ATOM 1713 C CA . ILE A 1 210 ? 6.991 4.121 1.010 1.00 93.31 210 ILE A CA 1
ATOM 1714 C C . ILE A 1 210 ? 8.177 4.726 1.764 1.00 93.31 210 ILE A C 1
ATOM 1716 O O . ILE A 1 210 ? 9.304 4.733 1.272 1.00 93.31 210 ILE A O 1
ATOM 1720 N N . SER A 1 211 ? 7.935 5.196 2.989 1.00 92.88 211 SER A N 1
ATOM 1721 C CA . SER A 1 211 ? 8.966 5.760 3.873 1.00 92.88 211 SER A CA 1
ATOM 1722 C C . SER A 1 211 ? 8.776 5.301 5.315 1.00 92.88 211 SER A C 1
ATOM 1724 O O . SER A 1 211 ? 7.667 4.936 5.723 1.00 92.88 211 SER A O 1
ATOM 1726 N N . PHE A 1 212 ? 9.848 5.316 6.103 1.00 92.06 212 PHE A N 1
ATOM 1727 C CA . PHE A 1 212 ? 9.760 4.956 7.511 1.00 92.06 212 PHE A CA 1
ATOM 1728 C C . PHE A 1 212 ? 9.046 6.039 8.327 1.00 92.06 212 PHE A C 1
ATOM 1730 O O . PHE A 1 212 ? 9.257 7.235 8.142 1.00 92.06 212 PHE A O 1
ATOM 1737 N N . SER A 1 213 ? 8.185 5.617 9.251 1.00 89.75 213 SER A N 1
ATOM 1738 C CA . SER A 1 213 ? 7.402 6.516 10.103 1.00 89.75 213 SER A CA 1
ATOM 1739 C C . SER A 1 213 ? 8.209 7.166 11.228 1.00 89.75 213 SER A C 1
ATOM 1741 O O . SER A 1 213 ? 7.691 8.057 11.892 1.00 89.75 213 SER A O 1
ATOM 1743 N N . ASP A 1 214 ? 9.426 6.695 11.514 1.00 87.44 214 ASP A N 1
ATOM 1744 C CA . ASP A 1 214 ? 10.262 7.225 12.596 1.00 87.44 214 ASP A CA 1
ATOM 1745 C C . ASP A 1 214 ? 11.112 8.431 12.175 1.00 87.44 214 ASP A C 1
ATOM 1747 O O . ASP A 1 214 ? 11.328 9.321 12.996 1.00 87.44 214 ASP A O 1
ATOM 1751 N N . ASN A 1 215 ? 11.573 8.476 10.924 1.00 88.88 215 ASN A N 1
ATOM 1752 C CA . ASN A 1 215 ? 12.499 9.503 10.438 1.00 88.88 215 ASN A CA 1
ATOM 1753 C C . ASN A 1 215 ? 12.223 9.997 9.007 1.00 88.88 215 ASN A C 1
ATOM 1755 O O . ASN A 1 215 ? 13.049 10.723 8.459 1.00 88.88 215 ASN A O 1
ATOM 1759 N N . ASP A 1 216 ? 11.110 9.589 8.394 1.00 87.50 216 ASP A N 1
ATOM 1760 C CA . ASP A 1 216 ? 10.751 9.908 7.008 1.00 87.50 216 ASP A CA 1
ATOM 1761 C C . ASP A 1 216 ? 11.769 9.441 5.950 1.00 87.50 216 ASP A C 1
ATOM 1763 O O . ASP A 1 216 ? 11.691 9.853 4.793 1.00 87.50 216 ASP A O 1
ATOM 1767 N N . GLU A 1 217 ? 12.697 8.549 6.310 1.00 91.88 217 GLU A N 1
ATOM 1768 C CA . GLU A 1 217 ? 13.650 7.951 5.378 1.00 91.88 217 GLU A CA 1
ATOM 1769 C C . GLU A 1 217 ? 12.894 7.179 4.291 1.00 91.88 217 GLU A C 1
ATOM 1771 O O . GLU A 1 217 ? 12.086 6.287 4.574 1.00 91.88 217 GLU A O 1
ATOM 1776 N N . HIS A 1 218 ? 13.153 7.544 3.037 1.00 90.19 218 HIS A N 1
ATOM 1777 C CA . HIS A 1 218 ? 12.583 6.883 1.871 1.00 90.19 218 HIS A CA 1
ATOM 1778 C C . HIS A 1 218 ? 13.077 5.435 1.784 1.00 90.19 218 HIS A C 1
ATOM 1780 O O . HIS A 1 218 ? 14.281 5.177 1.809 1.00 90.19 218 HIS A O 1
ATOM 1786 N N . LEU A 1 219 ? 12.138 4.500 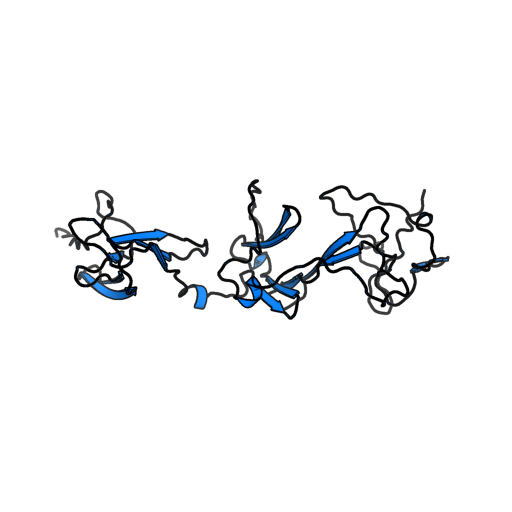1.643 1.00 91.31 219 LEU A N 1
ATOM 1787 C CA . LEU A 1 219 ? 12.432 3.083 1.474 1.00 91.31 219 LEU A CA 1
ATOM 1788 C C . LEU A 1 219 ? 12.404 2.700 -0.009 1.00 91.31 219 LEU A C 1
ATOM 1790 O O . LEU A 1 219 ? 13.410 2.234 -0.542 1.00 91.31 219 LEU A O 1
ATOM 1794 N N . PHE A 1 220 ? 11.264 2.898 -0.675 1.00 90.69 220 PHE A N 1
ATOM 1795 C CA . PHE A 1 220 ? 11.136 2.745 -2.124 1.00 90.69 220 PHE A CA 1
ATOM 1796 C C . PHE A 1 220 ? 9.894 3.464 -2.665 1.00 90.69 220 PHE A C 1
ATOM 1798 O O . PHE A 1 220 ? 8.895 3.625 -1.962 1.00 90.69 220 PHE A O 1
ATOM 1805 N N . TYR A 1 221 ? 9.940 3.782 -3.958 1.00 90.06 221 TYR A N 1
ATOM 1806 C CA . TYR A 1 221 ? 8.789 4.185 -4.756 1.00 90.06 221 TYR A CA 1
ATOM 1807 C C . TYR A 1 221 ? 8.351 3.020 -5.644 1.00 90.06 221 TYR A C 1
ATOM 1809 O O . TYR A 1 221 ? 9.169 2.424 -6.352 1.00 90.06 221 TYR A O 1
ATOM 1817 N N . ALA A 1 222 ? 7.062 2.697 -5.634 1.00 89.62 222 ALA A N 1
ATOM 1818 C CA . ALA A 1 222 ? 6.465 1.681 -6.484 1.00 89.62 222 ALA A CA 1
ATOM 1819 C C . ALA A 1 222 ? 5.478 2.299 -7.485 1.00 89.62 222 ALA A C 1
ATOM 1821 O O . ALA A 1 222 ? 4.687 3.191 -7.181 1.00 89.62 222 ALA A O 1
ATOM 1822 N N . GLN A 1 223 ? 5.523 1.777 -8.707 1.00 88.88 223 GLN A N 1
ATOM 1823 C CA . GLN A 1 223 ? 4.631 2.112 -9.812 1.00 88.88 223 GLN A CA 1
ATOM 1824 C C . GLN A 1 223 ? 4.471 0.888 -10.713 1.00 88.88 223 GLN A C 1
ATOM 1826 O O . GLN A 1 223 ? 5.304 -0.020 -10.691 1.00 88.88 223 GLN A O 1
ATOM 1831 N N . LEU A 1 224 ? 3.414 0.867 -11.519 1.00 87.69 224 LEU A N 1
ATOM 1832 C CA . LEU A 1 224 ? 3.132 -0.210 -12.458 1.00 87.69 224 LEU A CA 1
ATOM 1833 C C . LEU A 1 224 ? 3.175 0.283 -13.901 1.00 87.69 224 LEU A C 1
ATOM 1835 O O . LEU A 1 224 ? 2.891 1.444 -14.204 1.00 87.69 224 LEU A O 1
ATOM 1839 N N . TRP A 1 225 ? 3.494 -0.643 -14.797 1.00 89.12 225 TRP A N 1
ATOM 1840 C CA . TRP A 1 225 ? 3.565 -0.412 -16.232 1.00 89.12 225 TRP A CA 1
ATOM 1841 C C . TRP A 1 225 ? 2.838 -1.528 -16.973 1.00 89.12 225 TRP A C 1
ATOM 1843 O O . TRP A 1 225 ? 2.826 -2.673 -16.521 1.00 89.12 225 TRP A O 1
ATOM 1853 N N . ALA A 1 226 ? 2.244 -1.194 -18.113 1.00 87.12 226 ALA A N 1
ATOM 1854 C CA . ALA A 1 226 ? 1.646 -2.159 -19.026 1.00 87.12 226 ALA A CA 1
ATOM 1855 C C . ALA A 1 226 ? 2.053 -1.823 -20.462 1.00 87.12 226 ALA A C 1
ATOM 1857 O O . ALA A 1 226 ? 2.028 -0.658 -20.860 1.00 87.12 226 ALA A O 1
ATOM 1858 N N . ALA A 1 227 ? 2.422 -2.844 -21.232 1.00 88.62 227 ALA A N 1
ATOM 1859 C CA . ALA A 1 227 ? 2.843 -2.713 -22.621 1.00 88.62 227 ALA A CA 1
ATOM 1860 C C . ALA A 1 227 ? 2.075 -3.708 -23.499 1.00 88.62 227 ALA A C 1
ATOM 1862 O O . ALA A 1 227 ? 1.937 -4.882 -23.150 1.00 88.62 227 ALA A O 1
ATOM 1863 N N . GLY A 1 228 ? 1.571 -3.233 -24.636 1.00 85.94 228 GLY A N 1
ATOM 1864 C CA . GLY A 1 228 ? 0.930 -4.061 -25.649 1.00 85.94 228 GLY A CA 1
ATOM 1865 C C . GLY A 1 228 ? 1.909 -5.012 -26.344 1.00 85.94 228 GLY A C 1
ATOM 1866 O O . GLY A 1 228 ? 3.131 -4.900 -26.231 1.00 85.94 228 GLY A O 1
ATOM 1867 N N . LYS A 1 229 ? 1.371 -5.959 -27.119 1.00 87.50 229 LYS A N 1
ATOM 1868 C CA . LYS A 1 229 ? 2.189 -6.915 -27.878 1.00 87.50 229 LYS A CA 1
ATOM 1869 C C . LYS A 1 229 ? 3.138 -6.175 -28.829 1.00 87.50 229 LYS A C 1
ATOM 1871 O O . LYS A 1 229 ? 2.692 -5.406 -29.673 1.00 87.50 229 LYS A O 1
ATOM 1876 N N . GLY A 1 230 ? 4.437 -6.452 -28.713 1.00 83.56 230 GLY A N 1
ATOM 1877 C CA . GLY A 1 230 ? 5.471 -5.845 -29.558 1.00 83.56 230 GLY A CA 1
ATOM 1878 C C . GLY A 1 230 ? 5.839 -4.403 -29.191 1.00 83.56 230 GLY A C 1
ATOM 1879 O O . GLY A 1 230 ? 6.649 -3.799 -29.889 1.00 83.56 230 GLY A O 1
ATOM 1880 N N . VAL A 1 231 ? 5.283 -3.848 -28.110 1.00 84.38 231 VAL A N 1
ATOM 1881 C CA . VAL A 1 231 ? 5.617 -2.502 -27.635 1.00 84.38 231 VAL A CA 1
ATOM 1882 C C . VAL A 1 231 ? 6.930 -2.533 -26.852 1.00 84.38 231 VAL A C 1
ATOM 1884 O O . VAL A 1 231 ? 7.087 -3.311 -25.915 1.00 84.38 231 VAL A O 1
ATOM 1887 N N . ASN A 1 232 ? 7.863 -1.655 -27.224 1.00 79.88 232 ASN A N 1
ATOM 1888 C CA . ASN A 1 232 ? 9.089 -1.395 -26.474 1.00 79.88 232 ASN A CA 1
ATOM 1889 C C . ASN A 1 232 ? 8.883 -0.181 -25.546 1.00 79.88 232 ASN A C 1
ATOM 1891 O O . ASN A 1 232 ? 8.402 0.865 -25.996 1.00 79.88 232 ASN A O 1
ATOM 1895 N N . ALA A 1 233 ? 9.259 -0.330 -24.272 1.00 80.12 233 ALA A N 1
ATOM 1896 C CA . ALA A 1 233 ? 9.200 0.710 -23.241 1.00 80.12 233 ALA A CA 1
ATOM 1897 C C . ALA A 1 233 ? 10.274 1.811 -23.397 1.00 80.12 233 ALA A C 1
ATOM 1899 O O . ALA A 1 233 ? 10.265 2.782 -22.646 1.00 80.12 233 ALA A O 1
ATOM 1900 N N . GLY A 1 234 ? 11.167 1.668 -24.380 1.00 76.31 234 GLY A N 1
ATOM 1901 C CA . GLY A 1 234 ? 12.326 2.528 -24.598 1.00 76.31 234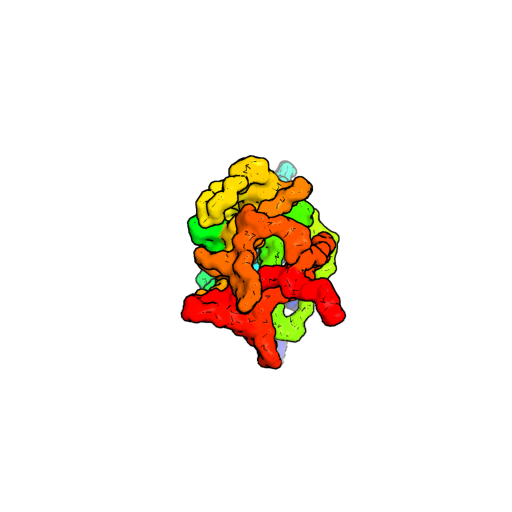 GLY A CA 1
ATOM 1902 C C . GLY A 1 234 ? 13.509 2.063 -23.754 1.00 76.31 234 GLY A C 1
ATOM 1903 O O . GLY A 1 234 ? 13.365 1.758 -22.569 1.00 76.31 234 GLY A O 1
ATOM 1904 N N . ALA A 1 235 ? 14.694 1.988 -24.357 1.00 74.38 235 ALA A N 1
ATOM 1905 C CA . ALA A 1 235 ? 15.909 1.749 -23.589 1.00 74.38 235 ALA A CA 1
ATOM 1906 C C . ALA A 1 235 ? 16.285 3.036 -22.829 1.00 74.38 235 ALA A C 1
ATOM 1908 O O . ALA A 1 235 ? 16.185 4.136 -23.363 1.00 74.38 235 ALA A O 1
ATOM 1909 N N . LEU A 1 236 ? 16.704 2.926 -21.569 1.00 72.06 236 LEU A N 1
ATOM 1910 C CA . LEU A 1 236 ? 17.211 4.051 -20.775 1.00 72.06 236 LEU A CA 1
ATOM 1911 C C . LEU A 1 236 ? 18.133 3.542 -19.663 1.00 72.06 236 LEU A C 1
ATOM 1913 O O . LEU A 1 236 ? 17.995 2.408 -19.213 1.00 72.06 236 LEU A O 1
ATOM 1917 N N . ASN A 1 237 ? 19.080 4.369 -19.223 1.00 72.31 237 ASN A N 1
ATOM 1918 C CA . ASN A 1 237 ? 20.157 3.977 -18.299 1.00 72.31 237 ASN A CA 1
ATOM 1919 C C . ASN A 1 237 ? 20.051 4.644 -16.912 1.00 72.31 237 ASN A C 1
ATOM 1921 O O . ASN A 1 237 ? 21.037 4.678 -16.166 1.00 72.31 237 ASN A O 1
ATOM 1925 N N . HIS A 1 238 ? 18.878 5.214 -16.614 1.00 77.50 238 HIS A N 1
ATOM 1926 C CA . HIS A 1 238 ? 18.571 5.978 -15.401 1.00 77.50 238 HIS A CA 1
ATOM 1927 C C . HIS A 1 238 ? 19.484 7.193 -15.139 1.00 77.50 238 HIS A C 1
ATOM 1929 O O . HIS A 1 238 ? 19.548 7.677 -14.012 1.00 77.50 238 HIS A O 1
ATOM 1935 N N . ALA A 1 239 ? 20.151 7.707 -16.175 1.00 70.06 239 ALA A N 1
ATOM 1936 C CA . ALA A 1 239 ? 20.848 8.988 -16.173 1.00 70.06 239 ALA A CA 1
ATOM 1937 C C . ALA A 1 239 ? 20.238 9.930 -17.223 1.00 70.06 239 ALA A C 1
ATOM 1939 O O . ALA A 1 239 ? 19.383 9.541 -18.019 1.00 70.06 239 ALA A O 1
ATOM 1940 N N . SER A 1 240 ? 20.686 11.184 -17.228 1.00 62.09 240 SER A N 1
ATOM 1941 C CA . SER A 1 240 ? 20.349 12.168 -18.265 1.00 62.09 240 SER A CA 1
ATOM 1942 C C . SER A 1 240 ? 21.142 11.984 -19.572 1.00 62.09 240 SER A C 1
ATOM 1944 O O . SER A 1 240 ? 20.939 12.756 -20.508 1.00 62.09 240 SER A O 1
ATOM 1946 N N . ASP A 1 241 ? 22.029 10.985 -19.646 1.00 54.34 241 ASP A N 1
ATOM 1947 C CA . ASP A 1 241 ? 22.963 10.749 -20.756 1.00 54.34 241 ASP A CA 1
ATOM 1948 C C . ASP A 1 241 ? 22.769 9.357 -21.404 1.00 54.34 241 ASP A C 1
ATOM 1950 O O . ASP A 1 241 ? 22.075 8.492 -20.875 1.00 54.34 241 ASP A O 1
ATOM 1954 N N . THR A 1 242 ? 23.379 9.127 -22.564 1.00 51.88 242 THR A N 1
ATOM 1955 C CA . THR A 1 242 ? 23.337 7.888 -23.365 1.00 51.88 242 THR A CA 1
ATOM 1956 C C . THR A 1 242 ? 24.059 6.696 -22.710 1.00 51.88 242 THR A C 1
ATOM 1958 O O . THR A 1 242 ? 24.838 6.849 -21.768 1.00 51.88 242 THR A O 1
ATOM 1961 N N . PHE A 1 243 ? 23.797 5.464 -23.174 1.00 52.47 243 PHE A N 1
ATOM 1962 C CA . PHE A 1 243 ? 24.563 4.296 -22.723 1.00 52.47 243 PHE A CA 1
ATOM 1963 C C . PHE A 1 243 ? 25.971 4.361 -23.322 1.00 52.47 243 PHE A C 1
ATOM 1965 O O . PHE A 1 243 ? 26.130 4.359 -24.541 1.00 52.47 243 PHE A O 1
ATOM 1972 N N . ALA A 1 244 ? 27.001 4.358 -22.482 1.00 44.91 244 ALA A N 1
ATOM 1973 C CA . ALA A 1 244 ? 28.379 4.238 -22.935 1.00 44.91 244 ALA A CA 1
ATOM 1974 C C . ALA A 1 244 ? 29.091 3.165 -22.112 1.00 44.91 244 ALA A C 1
ATOM 1976 O O . ALA A 1 244 ? 29.129 3.235 -20.884 1.00 44.91 244 ALA A O 1
ATOM 1977 N N . ASN A 1 245 ? 29.676 2.181 -22.792 1.00 47.81 245 ASN A N 1
ATOM 1978 C CA . ASN A 1 245 ? 30.777 1.405 -22.232 1.00 47.81 245 ASN A CA 1
ATOM 1979 C C . ASN A 1 245 ? 32.092 1.870 -22.884 1.00 47.81 245 ASN A C 1
ATOM 1981 O O . ASN A 1 245 ? 32.083 2.644 -23.841 1.00 47.81 245 ASN A O 1
ATOM 1985 N N . SER A 1 246 ? 33.237 1.399 -22.388 1.00 42.84 246 SER A N 1
ATOM 1986 C CA . SER A 1 246 ? 34.570 1.829 -22.847 1.00 42.84 246 SER A CA 1
ATOM 1987 C C . SER A 1 246 ? 34.887 1.542 -24.326 1.00 42.84 246 SER A C 1
ATOM 1989 O O . SER A 1 246 ? 35.969 1.903 -24.787 1.00 42.84 246 SER A O 1
ATOM 1991 N N . LYS A 1 247 ? 33.984 0.895 -25.078 1.00 44.72 247 LYS A N 1
ATOM 1992 C CA . LYS A 1 247 ? 34.185 0.525 -26.487 1.00 44.72 247 LYS A CA 1
ATOM 1993 C C . LYS A 1 247 ? 33.035 0.908 -27.424 1.00 44.72 247 LYS A C 1
ATOM 1995 O O . LYS A 1 247 ? 33.242 0.867 -28.634 1.00 44.72 247 LYS A O 1
ATOM 2000 N N . GLN A 1 248 ? 31.851 1.262 -26.923 1.00 52.34 248 GLN A N 1
ATOM 2001 C CA . GLN A 1 248 ? 30.684 1.510 -27.769 1.00 52.34 248 GLN A CA 1
ATOM 2002 C C . GLN A 1 248 ? 29.645 2.394 -27.067 1.00 52.34 248 GLN A C 1
ATOM 2004 O O . GLN A 1 248 ? 29.281 2.159 -25.912 1.00 52.34 248 GLN A O 1
ATOM 2009 N N . VAL A 1 249 ? 29.169 3.407 -27.794 1.00 56.97 249 VAL A N 1
ATOM 2010 C CA . VAL A 1 249 ? 28.038 4.252 -27.400 1.00 56.97 249 VAL A CA 1
ATOM 2011 C C . VAL A 1 249 ? 26.782 3.640 -28.004 1.00 56.97 249 VAL A C 1
ATOM 2013 O O . VAL A 1 249 ? 26.695 3.484 -29.223 1.00 56.97 249 VAL A O 1
ATOM 2016 N N . TYR A 1 250 ? 25.833 3.270 -27.154 1.00 59.47 250 TYR A N 1
ATOM 2017 C CA . TYR A 1 250 ? 24.523 2.794 -27.567 1.00 59.47 250 TYR A CA 1
ATOM 2018 C C . TYR A 1 250 ? 23.520 3.913 -27.324 1.00 59.47 250 TYR A C 1
ATOM 2020 O O . TYR A 1 250 ? 23.229 4.293 -26.188 1.00 59.47 250 TYR A O 1
ATOM 2028 N N . ASP A 1 251 ? 22.996 4.463 -28.411 1.00 59.88 251 ASP A N 1
ATOM 2029 C CA . ASP A 1 251 ? 21.880 5.386 -28.319 1.00 59.88 251 ASP A CA 1
ATOM 2030 C C . ASP A 1 251 ? 20.597 4.560 -28.131 1.00 59.88 251 ASP A C 1
ATOM 2032 O O . ASP A 1 251 ? 20.260 3.751 -29.005 1.00 59.88 251 ASP A O 1
ATOM 2036 N N . PRO A 1 252 ? 19.889 4.719 -27.003 1.00 55.19 252 PRO A N 1
ATOM 2037 C CA . PRO A 1 252 ? 18.670 3.972 -26.730 1.00 55.19 252 PRO A CA 1
ATOM 2038 C C . PRO A 1 252 ? 17.579 4.110 -27.792 1.00 55.19 252 PRO A C 1
ATOM 2040 O O . PRO A 1 252 ? 16.743 3.216 -27.906 1.00 55.19 252 PRO A O 1
ATOM 2043 N N . LEU A 1 253 ? 17.594 5.213 -28.545 1.00 55.50 253 LEU A N 1
ATOM 2044 C CA . LEU A 1 253 ? 16.573 5.560 -29.530 1.00 55.50 253 LEU A CA 1
ATOM 2045 C C . LEU A 1 253 ? 16.858 4.948 -30.910 1.00 55.50 253 LEU A C 1
ATOM 2047 O O . LEU A 1 253 ? 15.952 4.811 -31.731 1.00 55.50 253 LEU A O 1
ATOM 2051 N N . THR A 1 254 ? 18.118 4.607 -31.193 1.00 63.03 254 THR A N 1
ATOM 2052 C CA . THR A 1 254 ? 18.561 4.138 -32.520 1.00 63.03 254 THR A CA 1
ATOM 2053 C C . THR A 1 254 ? 19.199 2.752 -32.496 1.00 63.03 254 THR A C 1
ATOM 2055 O O . THR A 1 254 ? 19.325 2.112 -33.541 1.00 63.03 254 THR A O 1
ATOM 2058 N N . THR A 1 255 ? 19.554 2.239 -31.317 1.00 67.75 255 THR A N 1
ATOM 2059 C CA . THR A 1 255 ? 20.102 0.890 -31.172 1.00 67.75 255 THR A CA 1
ATOM 2060 C C . THR A 1 255 ? 19.007 -0.153 -31.420 1.00 67.75 255 THR A C 1
ATOM 2062 O O . THR A 1 255 ? 18.004 -0.174 -30.702 1.00 67.75 255 THR A O 1
ATOM 2065 N N . PRO A 1 256 ? 19.174 -1.068 -32.393 1.00 68.94 256 PRO A N 1
ATOM 2066 C CA . PRO A 1 256 ? 18.181 -2.101 -32.649 1.00 68.94 256 PRO A CA 1
ATOM 2067 C C . PRO A 1 256 ? 18.079 -3.066 -31.464 1.00 68.94 256 PRO A C 1
ATOM 2069 O O . PRO A 1 256 ? 19.084 -3.457 -30.878 1.00 68.94 256 PRO A O 1
ATOM 2072 N N . VAL A 1 257 ? 16.861 -3.529 -31.161 1.00 68.25 257 VAL A N 1
ATOM 2073 C CA . VAL A 1 257 ? 16.587 -4.449 -30.035 1.00 68.25 257 VAL A CA 1
ATOM 2074 C C . VAL A 1 257 ? 17.428 -5.734 -30.103 1.00 68.25 257 VAL A C 1
ATOM 2076 O O . VAL A 1 257 ? 17.727 -6.340 -29.081 1.00 68.25 257 VAL A O 1
ATOM 2079 N N . SER A 1 258 ? 17.849 -6.144 -31.303 1.00 72.62 258 SER A N 1
ATOM 2080 C CA . SER A 1 258 ? 18.744 -7.287 -31.520 1.00 72.62 258 SER A CA 1
ATOM 2081 C C . SER A 1 258 ? 20.147 -7.119 -30.928 1.00 72.62 258 SER A C 1
ATOM 2083 O O . SER A 1 258 ? 20.871 -8.105 -30.842 1.00 72.62 258 SER A O 1
ATOM 2085 N N . ALA A 1 259 ? 20.546 -5.899 -30.559 1.00 71.31 259 ALA A N 1
ATOM 2086 C CA . ALA A 1 259 ? 21.823 -5.626 -29.906 1.00 71.31 259 ALA A CA 1
ATOM 2087 C C . ALA A 1 259 ? 21.821 -5.971 -28.406 1.00 71.31 259 ALA A C 1
ATOM 2089 O O . ALA A 1 259 ? 22.888 -6.000 -27.799 1.00 71.31 259 ALA A O 1
ATOM 2090 N N . PHE A 1 260 ? 20.652 -6.238 -27.816 1.00 74.31 260 PHE A N 1
ATOM 2091 C CA . PHE A 1 260 ? 20.507 -6.537 -26.393 1.00 74.31 260 PHE A CA 1
ATOM 2092 C C . PHE A 1 260 ? 20.236 -8.022 -26.155 1.00 74.31 260 PHE A C 1
ATOM 2094 O O . PHE A 1 260 ? 19.546 -8.686 -26.939 1.00 74.31 260 PHE A O 1
ATOM 2101 N N . GLU A 1 261 ? 20.742 -8.540 -25.038 1.00 78.75 261 GLU A N 1
ATOM 2102 C CA . GLU A 1 261 ? 20.321 -9.845 -24.541 1.00 78.75 261 GLU A CA 1
ATOM 2103 C C . GLU A 1 261 ? 18.891 -9.763 -23.988 1.00 78.75 261 GLU A C 1
ATOM 2105 O O . GLU A 1 261 ? 18.496 -8.782 -23.354 1.00 78.75 261 GLU A O 1
ATOM 2110 N N . LYS A 1 262 ? 18.092 -10.798 -24.261 1.00 82.31 262 LYS A N 1
ATOM 2111 C CA . LYS A 1 262 ? 16.707 -10.885 -23.801 1.00 82.31 262 LYS A CA 1
ATOM 2112 C C . LYS A 1 262 ? 16.620 -11.788 -22.582 1.00 82.31 262 LYS A C 1
ATOM 2114 O O . LYS A 1 262 ? 16.993 -12.955 -22.659 1.00 82.31 262 LYS A O 1
ATOM 2119 N N . LEU A 1 263 ? 16.043 -11.257 -21.511 1.00 85.69 263 LEU A N 1
ATOM 2120 C CA . LEU A 1 263 ? 15.627 -12.021 -20.346 1.00 85.69 263 LEU A CA 1
ATOM 2121 C C . LEU A 1 263 ? 14.099 -12.114 -20.346 1.00 85.69 263 LEU A C 1
ATOM 2123 O O . LEU A 1 263 ? 13.412 -11.118 -20.131 1.00 85.69 263 LEU A O 1
ATOM 2127 N N . GLU A 1 264 ? 13.572 -13.306 -20.611 1.00 88.75 264 GLU A N 1
ATOM 2128 C CA . GLU A 1 264 ? 12.134 -13.562 -20.511 1.00 88.75 264 GLU A CA 1
ATOM 2129 C C . GLU A 1 264 ? 11.711 -13.562 -19.037 1.00 88.75 264 GLU A C 1
ATOM 2131 O O . GLU A 1 264 ? 12.340 -14.220 -18.206 1.00 88.75 264 GLU A O 1
ATOM 2136 N N . LEU A 1 265 ? 10.632 -12.844 -18.712 1.00 89.12 265 LEU A N 1
ATOM 2137 C CA . LEU A 1 265 ? 10.089 -12.765 -17.356 1.00 89.12 265 LEU A CA 1
ATOM 2138 C C . LEU A 1 265 ? 8.670 -13.360 -17.322 1.00 89.12 265 LEU A C 1
ATOM 2140 O O . LEU A 1 265 ? 7.714 -12.679 -17.705 1.00 89.12 265 LEU A O 1
ATOM 2144 N N . PRO A 1 266 ? 8.502 -14.624 -16.885 1.00 91.25 266 PRO A N 1
ATOM 2145 C CA . PRO A 1 266 ? 7.187 -15.248 -16.794 1.00 91.25 266 PRO A CA 1
ATOM 2146 C C . PRO A 1 266 ? 6.279 -14.554 -15.770 1.00 91.25 266 PRO A C 1
ATOM 2148 O O . PRO A 1 266 ? 6.731 -13.819 -14.888 1.00 91.25 266 PRO A O 1
ATOM 2151 N N . SER A 1 267 ? 4.975 -14.830 -15.840 1.00 86.88 267 SER A N 1
ATOM 2152 C CA . SER A 1 267 ? 4.001 -14.291 -14.885 1.00 86.88 267 SER A CA 1
ATOM 2153 C C . SER A 1 267 ? 4.409 -14.575 -13.435 1.00 86.88 267 SER A C 1
ATOM 2155 O O . SER A 1 267 ? 4.824 -15.687 -13.111 1.00 86.88 267 SER A O 1
ATOM 2157 N N . PHE A 1 268 ? 4.275 -13.569 -12.566 1.00 84.00 268 PHE A N 1
ATOM 2158 C CA . PHE A 1 268 ? 4.621 -13.633 -11.136 1.00 84.00 268 PHE A CA 1
ATOM 2159 C C . PHE A 1 268 ? 6.101 -13.914 -10.817 1.00 84.00 268 PHE A C 1
ATOM 2161 O O . PHE A 1 268 ? 6.416 -14.360 -9.716 1.00 84.00 268 PHE A O 1
ATOM 2168 N N . HIS A 1 269 ? 7.013 -13.619 -11.744 1.00 87.81 269 HIS A N 1
ATOM 2169 C CA . HIS A 1 269 ? 8.455 -13.664 -11.496 1.00 87.81 269 HIS A CA 1
ATOM 2170 C C . HIS A 1 269 ? 9.038 -12.253 -11.345 1.00 87.81 269 HIS A C 1
ATOM 2172 O O . HIS A 1 269 ? 8.470 -11.270 -11.820 1.00 87.81 269 HIS A O 1
ATOM 2178 N N . LYS A 1 270 ? 10.198 -12.164 -10.690 1.00 87.75 270 LYS A N 1
ATOM 2179 C CA . LYS A 1 270 ? 11.054 -10.969 -10.647 1.00 87.75 270 LYS A CA 1
ATOM 2180 C C . LYS A 1 270 ? 12.404 -11.297 -11.285 1.00 87.75 270 LYS A C 1
ATOM 2182 O O . LYS A 1 270 ? 12.817 -12.454 -11.239 1.00 87.75 270 LYS A O 1
ATOM 2187 N N . HIS A 1 271 ? 13.081 -10.299 -11.843 1.00 87.00 271 HIS A N 1
ATOM 2188 C CA . HIS A 1 271 ? 14.471 -10.438 -12.281 1.00 87.00 271 HIS A CA 1
ATOM 2189 C C . HIS A 1 271 ? 15.433 -9.885 -11.220 1.00 87.00 271 HIS A C 1
ATOM 2191 O O . HIS A 1 271 ? 15.049 -9.060 -10.386 1.00 87.00 271 HIS A O 1
ATOM 2197 N N . ASP A 1 272 ? 16.681 -10.342 -11.265 1.00 85.50 272 ASP A N 1
ATOM 2198 C CA . ASP A 1 272 ? 17.778 -9.828 -10.443 1.00 85.50 272 ASP A CA 1
ATOM 2199 C C . ASP A 1 272 ? 18.242 -8.436 -10.919 1.00 85.50 272 ASP A C 1
ATOM 2201 O O . ASP A 1 272 ? 17.824 -7.975 -11.989 1.00 85.50 272 ASP A O 1
ATOM 2205 N N . PRO A 1 273 ? 19.079 -7.726 -10.139 1.00 84.75 273 PRO A N 1
ATOM 2206 C CA . PRO A 1 273 ? 19.649 -6.450 -10.555 1.00 84.75 273 PRO A CA 1
ATOM 2207 C C . PRO A 1 273 ? 20.285 -6.482 -11.951 1.00 84.75 273 PRO A C 1
ATOM 2209 O O . PRO A 1 273 ? 21.089 -7.358 -12.254 1.00 84.75 273 PRO A O 1
ATOM 2212 N N . LEU A 1 274 ? 19.953 -5.486 -12.778 1.00 86.12 274 LEU A N 1
ATOM 2213 C CA . LEU A 1 274 ? 20.525 -5.294 -14.121 1.00 86.12 274 LEU A CA 1
ATOM 2214 C C . LEU A 1 274 ? 21.519 -4.119 -14.186 1.00 86.12 274 LEU A C 1
ATOM 2216 O O . LEU A 1 274 ? 21.946 -3.727 -15.270 1.00 86.12 274 LEU A O 1
ATOM 2220 N N . TRP A 1 275 ? 21.851 -3.526 -13.037 1.00 85.88 275 TRP A N 1
ATOM 2221 C CA . TRP A 1 275 ? 22.892 -2.507 -12.914 1.00 85.88 275 TRP A CA 1
ATOM 2222 C C . TRP A 1 275 ? 24.258 -3.134 -12.635 1.00 85.88 275 TRP A C 1
ATOM 2224 O O . TRP A 1 275 ? 24.362 -4.283 -12.207 1.00 85.88 275 TRP A O 1
ATOM 2234 N N . ASP A 1 276 ? 25.312 -2.349 -12.826 1.00 84.31 276 ASP A N 1
ATOM 2235 C CA . ASP A 1 276 ? 26.683 -2.794 -12.622 1.00 84.31 276 ASP A CA 1
ATOM 2236 C C . ASP A 1 276 ? 26.975 -3.002 -11.133 1.00 84.31 276 ASP A C 1
ATOM 2238 O O . ASP A 1 276 ? 26.729 -2.132 -10.288 1.00 84.31 276 ASP A O 1
ATOM 2242 N N . ILE A 1 277 ? 27.558 -4.156 -10.814 1.00 85.56 277 ILE A N 1
ATOM 2243 C CA . ILE A 1 277 ? 27.957 -4.536 -9.462 1.00 85.56 277 ILE A CA 1
ATOM 2244 C C . ILE A 1 277 ? 29.473 -4.744 -9.445 1.00 85.56 277 ILE A C 1
ATOM 2246 O O . ILE A 1 277 ? 30.026 -5.453 -10.285 1.00 85.56 277 ILE A O 1
ATOM 2250 N N . ASN A 1 278 ? 30.164 -4.114 -8.494 1.00 86.94 278 ASN A N 1
ATOM 2251 C CA . ASN A 1 278 ? 31.606 -4.271 -8.338 1.00 86.94 278 ASN A CA 1
ATOM 2252 C C . ASN A 1 278 ? 31.976 -5.595 -7.645 1.00 86.94 278 ASN A C 1
ATOM 2254 O O . ASN A 1 278 ? 31.128 -6.331 -7.143 1.00 86.94 278 ASN A O 1
ATOM 2258 N N . VAL A 1 279 ? 33.275 -5.879 -7.549 1.00 90.50 279 VAL A N 1
ATOM 2259 C CA . VAL A 1 279 ? 33.783 -7.123 -6.943 1.00 90.50 279 VAL A CA 1
ATOM 2260 C C . VAL A 1 279 ? 33.475 -7.262 -5.440 1.00 90.50 279 VAL A C 1
ATOM 2262 O O . VAL A 1 279 ? 33.643 -8.341 -4.883 1.00 90.50 279 VAL A O 1
ATOM 2265 N N . GLN A 1 280 ? 33.005 -6.200 -4.775 1.00 92.94 280 GLN A N 1
ATOM 2266 C CA . GLN A 1 280 ? 32.516 -6.214 -3.390 1.00 92.94 280 GLN A CA 1
ATOM 2267 C C . GLN A 1 280 ? 30.985 -6.313 -3.292 1.00 92.94 280 GLN A C 1
ATOM 2269 O O . GLN A 1 280 ? 30.423 -6.062 -2.226 1.00 92.94 280 GLN A O 1
ATOM 2274 N N . ASN A 1 281 ? 30.304 -6.662 -4.384 1.00 86.88 281 ASN A N 1
ATOM 2275 C CA . ASN A 1 281 ? 28.851 -6.775 -4.456 1.00 86.88 281 ASN A CA 1
ATOM 2276 C C . ASN A 1 281 ? 28.101 -5.453 -4.169 1.00 86.88 281 ASN A C 1
ATOM 2278 O O . ASN A 1 281 ? 26.996 -5.457 -3.627 1.00 86.88 281 ASN A O 1
ATOM 2282 N N . LYS A 1 282 ? 28.710 -4.304 -4.501 1.00 87.44 282 LYS A N 1
ATOM 2283 C CA . LYS A 1 282 ? 28.101 -2.967 -4.375 1.00 87.44 282 LYS A CA 1
ATOM 2284 C C . LYS A 1 282 ? 27.780 -2.381 -5.746 1.00 87.44 282 LYS A C 1
ATOM 2286 O O . LYS A 1 282 ? 28.512 -2.624 -6.703 1.00 87.44 282 LYS A O 1
ATOM 2291 N N . ALA A 1 283 ? 26.724 -1.571 -5.818 1.00 88.25 283 ALA A N 1
ATOM 2292 C CA . ALA A 1 283 ? 26.378 -0.833 -7.030 1.00 88.25 283 ALA A CA 1
ATOM 2293 C C . ALA A 1 283 ? 27.535 0.083 -7.462 1.00 88.25 283 ALA A C 1
ATOM 2295 O O . ALA A 1 283 ? 28.122 0.788 -6.636 1.00 88.25 283 ALA A O 1
ATOM 2296 N N . VAL A 1 284 ? 27.852 0.074 -8.754 1.00 89.25 284 VAL A N 1
ATOM 2297 C CA . VAL A 1 284 ? 28.786 1.030 -9.353 1.00 89.25 284 VAL A CA 1
ATOM 2298 C C . VAL A 1 284 ? 28.056 2.355 -9.558 1.00 89.25 284 VAL A C 1
ATOM 2300 O O . VAL A 1 284 ? 26.931 2.383 -10.059 1.00 89.25 284 VAL A O 1
ATOM 2303 N N . LEU A 1 285 ? 28.690 3.457 -9.158 1.00 87.25 285 LEU A N 1
ATOM 2304 C CA . LEU A 1 285 ? 28.123 4.802 -9.244 1.00 87.25 285 LEU A CA 1
ATOM 2305 C C . LEU A 1 285 ? 28.839 5.629 -10.314 1.00 87.25 285 LEU A C 1
ATOM 2307 O O . LEU A 1 285 ? 30.051 5.506 -10.500 1.00 87.25 285 LEU A O 1
ATOM 2311 N N . ARG A 1 286 ? 28.083 6.488 -10.998 1.00 83.38 286 ARG A N 1
ATOM 2312 C CA . ARG A 1 286 ? 28.607 7.568 -11.841 1.00 83.38 286 ARG A CA 1
ATOM 2313 C C . ARG A 1 286 ? 29.099 8.731 -10.971 1.00 83.38 286 ARG A C 1
ATOM 2315 O O . ARG A 1 286 ? 28.818 8.797 -9.776 1.00 83.38 286 ARG A O 1
ATOM 2322 N N . ASN A 1 287 ? 29.774 9.696 -11.595 1.00 85.38 287 ASN A N 1
ATOM 2323 C CA . ASN A 1 287 ? 30.245 10.915 -10.922 1.00 85.38 287 ASN A CA 1
ATOM 2324 C C . ASN A 1 287 ? 29.103 11.783 -10.357 1.00 85.38 287 ASN A C 1
ATOM 2326 O O . ASN A 1 287 ? 29.335 12.568 -9.444 1.00 85.38 287 ASN A O 1
ATOM 2330 N N . ASP A 1 288 ? 27.884 11.647 -10.884 1.00 82.44 288 ASP A N 1
ATOM 2331 C CA . ASP A 1 288 ? 26.676 12.329 -10.400 1.00 82.44 288 ASP A CA 1
ATOM 2332 C C . ASP A 1 288 ? 25.929 11.538 -9.305 1.00 82.44 288 ASP A C 1
ATOM 2334 O O . ASP A 1 288 ? 24.807 11.888 -8.944 1.00 82.44 288 ASP A O 1
ATOM 2338 N N . ASN A 1 289 ? 26.546 10.477 -8.768 1.00 84.56 289 ASN A N 1
ATOM 2339 C CA . ASN A 1 289 ? 25.984 9.540 -7.790 1.00 84.56 289 ASN A CA 1
ATOM 2340 C C . ASN A 1 289 ? 24.781 8.714 -8.282 1.00 84.56 289 ASN A C 1
ATOM 2342 O O . ASN A 1 289 ? 24.126 8.052 -7.474 1.00 84.56 289 ASN A O 1
ATOM 2346 N N . THR A 1 290 ? 24.499 8.682 -9.587 1.00 83.62 290 THR A N 1
ATOM 2347 C CA . THR A 1 290 ? 23.508 7.751 -10.145 1.00 83.62 290 THR A CA 1
ATOM 2348 C C . THR A 1 290 ? 24.094 6.348 -10.303 1.00 83.62 290 THR A C 1
ATOM 2350 O O . THR A 1 290 ? 25.284 6.171 -10.575 1.00 83.62 290 THR A O 1
ATOM 2353 N N . VAL A 1 291 ? 23.254 5.322 -10.150 1.00 85.88 291 VAL A N 1
ATOM 2354 C CA . VAL A 1 291 ? 23.651 3.921 -10.353 1.00 85.88 291 VAL A CA 1
ATOM 2355 C C . VAL A 1 291 ? 23.913 3.663 -11.835 1.00 85.88 291 VAL A C 1
ATOM 2357 O O . VAL A 1 291 ? 23.093 4.016 -12.685 1.00 85.88 291 VAL A O 1
ATOM 2360 N N . VAL A 1 292 ? 25.046 3.035 -12.150 1.00 84.56 292 VAL A N 1
ATOM 2361 C CA . VAL A 1 292 ? 25.426 2.690 -13.522 1.00 84.56 292 VAL A CA 1
ATOM 2362 C C . VAL A 1 292 ? 24.588 1.521 -14.027 1.00 84.56 292 VAL A C 1
ATOM 2364 O O . VAL A 1 292 ? 24.634 0.424 -13.480 1.00 84.56 292 VAL A O 1
ATOM 2367 N N . TYR A 1 293 ? 23.876 1.751 -15.127 1.00 79.88 293 TYR A N 1
ATOM 2368 C CA . TYR A 1 293 ? 23.268 0.705 -15.944 1.00 79.88 293 TYR A CA 1
ATOM 2369 C C . TYR A 1 293 ? 24.019 0.686 -17.273 1.00 79.88 293 TYR A C 1
ATOM 2371 O O . TYR A 1 293 ? 23.831 1.591 -18.088 1.00 79.88 293 TYR A O 1
ATOM 2379 N N . THR A 1 294 ? 24.869 -0.313 -17.518 1.00 67.88 294 THR A N 1
ATOM 2380 C CA . THR A 1 294 ? 25.569 -0.426 -18.814 1.00 67.88 294 THR A CA 1
ATOM 2381 C C . THR A 1 294 ? 24.685 -0.951 -19.951 1.00 67.88 294 THR A C 1
ATOM 2383 O O . THR A 1 294 ? 25.150 -1.118 -21.077 1.00 67.88 294 THR A O 1
ATOM 2386 N N . GLY A 1 295 ? 23.382 -1.121 -19.703 1.00 57.72 295 GLY A N 1
ATOM 2387 C CA . GLY A 1 295 ? 22.490 -1.833 -20.609 1.00 57.72 295 GLY A CA 1
ATOM 2388 C C . GLY A 1 295 ? 22.789 -3.325 -20.531 1.00 57.72 295 GLY A C 1
ATOM 2389 O O . GLY A 1 295 ? 23.873 -3.733 -20.128 1.00 57.72 295 GLY A O 1
ATOM 2390 N N . ILE A 1 296 ? 21.816 -4.159 -20.876 1.00 49.25 296 ILE A N 1
ATOM 2391 C CA . ILE A 1 296 ? 21.938 -5.621 -20.851 1.00 49.25 296 ILE A CA 1
ATOM 2392 C C . ILE A 1 296 ? 22.857 -6.061 -22.008 1.00 49.25 296 ILE A C 1
ATOM 2394 O O . ILE A 1 296 ? 22.427 -6.622 -23.013 1.00 49.25 296 ILE A O 1
ATOM 2398 N N . LEU A 1 297 ? 24.135 -5.723 -21.889 1.00 45.75 297 LEU A N 1
ATOM 2399 C CA . LEU A 1 297 ? 25.244 -6.157 -22.719 1.00 45.75 297 LEU A CA 1
ATOM 2400 C C . LEU A 1 297 ? 26.013 -7.215 -21.930 1.00 45.75 297 LEU A C 1
ATOM 2402 O O . LEU A 1 297 ? 27.239 -7.162 -21.822 1.00 45.75 297 LEU A O 1
ATOM 2406 N N . GLN A 1 298 ? 25.297 -8.177 -21.343 1.00 39.72 298 GLN A N 1
ATOM 2407 C CA . GLN A 1 298 ? 25.959 -9.426 -21.033 1.00 39.72 298 GLN A CA 1
ATOM 2408 C C . GLN A 1 298 ? 26.248 -10.114 -22.366 1.00 39.72 298 GLN A C 1
ATOM 2410 O O . GLN A 1 298 ? 25.418 -10.305 -23.253 1.00 39.72 298 GLN A O 1
ATOM 2415 N N . LYS A 1 299 ? 27.542 -10.311 -22.562 1.00 36.25 299 LYS A N 1
ATOM 2416 C CA . LYS A 1 299 ? 28.149 -10.903 -23.735 1.00 36.25 299 LYS A CA 1
ATOM 2417 C C . LYS A 1 299 ? 27.528 -12.288 -23.937 1.00 36.25 299 LYS A C 1
ATOM 2419 O O . LYS A 1 299 ? 27.619 -13.136 -23.052 1.00 36.25 299 LYS A O 1
ATOM 2424 N N . LYS A 1 300 ? 26.964 -12.553 -25.118 1.00 32.06 300 LYS A N 1
ATOM 2425 C CA . LYS A 1 300 ? 26.735 -13.932 -25.565 1.00 32.06 300 LYS A CA 1
ATOM 2426 C C . LYS A 1 300 ? 28.096 -14.641 -25.576 1.00 32.06 300 LYS A C 1
ATOM 2428 O O . LYS A 1 300 ? 28.918 -14.364 -26.447 1.00 32.06 300 LYS A O 1
ATOM 2433 N N . GLY A 1 301 ? 28.318 -15.519 -24.603 1.00 35.75 301 GLY A N 1
ATOM 2434 C CA . GLY A 1 301 ? 29.531 -16.326 -24.477 1.00 35.75 301 GLY A CA 1
ATOM 2435 C C . GLY A 1 301 ? 30.634 -15.680 -23.635 1.00 35.75 301 GLY A C 1
ATOM 2436 O O . GLY A 1 301 ? 31.185 -14.624 -23.977 1.00 35.75 301 GLY A O 1
ATOM 2437 N N . LEU A 1 302 ? 31.002 -16.386 -22.560 1.00 31.61 302 LEU A N 1
ATOM 2438 C CA . LEU A 1 302 ? 32.420 -16.556 -22.241 1.00 31.61 302 LEU A CA 1
ATOM 2439 C C . LEU A 1 302 ? 33.145 -17.053 -23.498 1.00 31.61 302 LEU A C 1
ATOM 2441 O O . LEU A 1 302 ? 32.637 -18.022 -24.106 1.00 31.61 302 LEU A O 1
#

Secondary structure (DSSP, 8-state):
------------SS---TT------EEEEPPTT---EEEEEEEETTTTEEEEEEEE-S--SEEEEE-SSSSSS-EEEEE--EETTTEE-SS--EEEE--HHHHTT---TTS-EEEEETTEEEEEE--TTT-SS-EEEEEEEETTEEEEEEE--TT-----------S----TTS-HHHHT-----EE---TTSSS--TTS-EEEEEEEEEEETTT--EEEEEEEEEE-TT-------SSSS-EEETTEEE-TTTS-GGGS------TT--PPP-S-B-TTS-B-B-TTSPBP---S---S--

Sequence (302 aa):
MVNTSARYILDVYGYPNENGEGPAHYIVCGPSPNKDVYFYKTNDLTHGLFAKWKVSDDAAARIAIADFDYDNVLSFATISYSVPGYYRSANPTINVFYNRLAQRKLRTNKEIQGIKQNHDLLF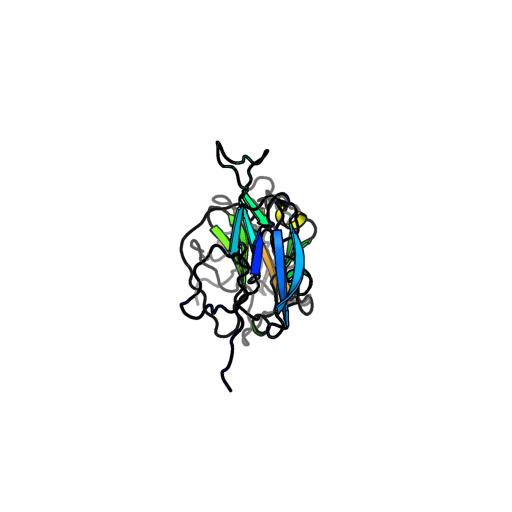KVPRPNQALKHQTVAFITINGIILSLDIVPPYSSRHANNTTYIKNSLPEYYSPEARQLAFQFVKYNRNELKENFQDREFYNLKGFEISFSDNDEHLFYAQLWAAGKGVNAGALNHASDTFANSKQVYDPLTTPVSAFEKLELPSFHKHDPLWDINVQNKAVLRNDNTVVYTGILQKKGL

pLDDT: mean 70.98, std 17.18, range [25.88, 93.31]

Organism: NCBI:txid392030